Protein 1K6X (pdb70)

Structure (mmCIF, N/CA/C/O backbone):
data_1K6X
#
_entry.id   1K6X
#
_cell.length_a   76.690
_cell.length_b   76.690
_cell.length_c   104.480
_cell.angle_alpha   90.00
_cell.angle_beta   90.00
_cell.angle_gamma   120.00
#
_symmetry.space_group_name_H-M   'P 32 2 1'
#
loop_
_entity.id
_entity.type
_entity.pdbx_description
1 polymer NmrA
2 non-polymer 'CHLORIDE ION'
3 non-polymer NICOTINAMIDE-ADENINE-DINUCLEOTIDE
4 water water
#
loop_
_atom_site.group_PDB
_atom_site.id
_atom_site.type_symbol
_atom_site.label_atom_id
_atom_site.label_alt_id
_atom_site.label_comp_id
_atom_site.label_asym_id
_atom_site.label_entity_id
_atom_site.label_seq_id
_atom_site.pdbx_PDB_ins_code
_atom_site.Cartn_x
_atom_site.Cartn_y
_atom_site.Cartn_z
_atom_site.occupancy
_atom_site.B_iso_or_equiv
_atom_site.auth_seq_id
_atom_site.auth_comp_id
_atom_site.auth_asym_id
_atom_site.auth_atom_id
_atom_site.pdbx_PDB_model_num
ATOM 1 N N . GLN A 1 3 ? -0.587 38.534 17.893 1.00 69.17 3 GLN A N 1
ATOM 2 C CA . GLN A 1 3 ? 0.230 39.740 18.233 1.00 54.61 3 GLN A CA 1
ATOM 3 C C . GLN A 1 3 ? -0.543 41.056 18.111 1.00 41.44 3 GLN A C 1
ATOM 4 O O . GLN A 1 3 ? 0.063 42.099 17.848 1.00 48.15 3 GLN A O 1
ATOM 10 N N . GLN A 1 4 ? -1.864 41.015 18.297 1.00 29.00 4 GLN A N 1
ATOM 11 C CA . GLN A 1 4 ? -2.666 42.243 18.208 1.00 36.98 4 GLN A CA 1
ATOM 12 C C . GLN A 1 4 ? -2.361 43.184 19.382 1.00 27.31 4 GLN A C 1
ATOM 13 O O . GLN A 1 4 ? -2.311 42.748 20.526 1.00 26.21 4 GLN A O 1
ATOM 19 N N . LYS A 1 5 ? -2.154 44.467 19.090 1.00 20.04 5 LYS A N 1
ATOM 20 C CA . LYS A 1 5 ? -1.818 45.456 20.118 1.00 13.74 5 LYS A CA 1
ATOM 21 C C . LYS A 1 5 ? -2.864 45.504 21.221 1.00 15.03 5 LYS A C 1
ATOM 22 O O . LYS A 1 5 ? -4.060 45.657 20.948 1.00 18.73 5 LYS A O 1
ATOM 28 N N . LYS A 1 6 ? -2.412 45.378 22.470 1.00 13.02 6 LYS A N 1
ATOM 29 C CA . LYS A 1 6 ? -3.315 45.357 23.620 1.00 13.76 6 LYS A CA 1
ATOM 30 C C . LYS A 1 6 ? -3.812 46.720 24.063 1.00 14.70 6 LYS A C 1
ATOM 31 O O . LYS A 1 6 ? -3.156 47.737 23.844 1.00 14.53 6 LYS A O 1
ATOM 37 N N . THR A 1 7 ? -4.990 46.736 24.680 1.00 14.17 7 THR A N 1
ATOM 38 C CA . THR A 1 7 ? -5.583 47.991 25.120 1.00 11.73 7 THR A CA 1
ATOM 39 C C . THR A 1 7 ? -4.920 48.482 26.405 1.00 11.98 7 THR A C 1
ATOM 40 O O . THR A 1 7 ? -4.764 47.729 27.359 1.00 13.15 7 THR A O 1
ATOM 44 N N . ILE A 1 8 ? -4.520 49.748 26.400 1.00 13.57 8 ILE A N 1
ATOM 45 C CA . ILE A 1 8 ? -3.836 50.352 27.549 1.00 15.33 8 ILE A CA 1
ATOM 46 C C . ILE A 1 8 ? -4.722 51.355 28.273 1.00 13.92 8 ILE A C 1
ATOM 47 O O . ILE A 1 8 ? -5.320 52.220 27.629 1.00 13.78 8 ILE A O 1
ATOM 52 N N . ALA A 1 9 ? -4.799 51.238 29.601 1.00 12.72 9 ALA A N 1
ATOM 53 C CA . ALA A 1 9 ? -5.564 52.172 30.433 1.00 13.87 9 ALA A CA 1
ATOM 54 C C . ALA A 1 9 ? -4.572 53.164 31.084 1.00 13.08 9 ALA A C 1
ATOM 55 O O . ALA A 1 9 ? -3.510 52.776 31.558 1.00 11.24 9 ALA A O 1
ATOM 57 N N . VAL A 1 10 ? -4.922 54.443 31.092 1.00 13.02 10 VAL A N 1
ATOM 58 C CA . VAL A 1 10 ? -4.062 55.465 31.672 1.00 10.69 10 VAL A CA 1
ATOM 59 C C . VAL A 1 10 ? -4.923 56.532 32.325 1.00 11.65 10 VAL A C 1
ATOM 60 O O . VAL A 1 10 ? -6.100 56.682 31.981 1.00 12.53 10 VAL A O 1
ATOM 64 N N . VAL A 1 11 ? -4.346 57.255 33.286 1.00 12.34 11 VAL A N 1
ATOM 65 C CA . VAL A 1 11 ? -5.064 58.359 33.924 1.00 9.40 11 VAL A CA 1
ATOM 66 C C . VAL A 1 11 ? -4.275 59.636 33.656 1.00 11.16 11 VAL A C 1
ATOM 67 O O . VAL A 1 11 ? -3.140 59.576 33.135 1.00 12.23 11 VAL A O 1
ATOM 71 N N . ASN A 1 12 ? -4.879 60.782 33.981 1.00 12.21 12 ASN A N 1
ATOM 72 C CA . ASN A 1 12 ? -4.232 62.085 33.774 1.00 13.53 12 ASN A CA 1
ATOM 73 C C . ASN A 1 12 ? -3.658 62.141 32.369 1.00 16.10 12 ASN A C 1
ATOM 74 O O . ASN A 1 12 ? -2.489 62.488 32.150 1.00 12.84 12 ASN A O 1
ATOM 79 N N . ALA A 1 13 ? -4.523 61.797 31.419 1.00 15.81 13 ALA A N 1
ATOM 80 C CA . ALA A 1 13 ? -4.163 61.719 30.012 1.00 15.09 13 ALA A CA 1
ATOM 81 C C . ALA A 1 13 ? -3.563 62.990 29.419 1.00 12.24 13 ALA A C 1
ATOM 82 O O . ALA A 1 13 ? -2.751 62.890 28.488 1.00 15.21 13 ALA A O 1
ATOM 84 N N . THR A 1 14 ? -3.929 64.171 29.943 1.00 10.99 14 THR A N 1
ATOM 85 C CA . THR A 1 14 ? -3.392 65.421 29.393 1.00 13.02 14 THR A CA 1
ATOM 86 C C . THR A 1 14 ? -2.014 65.795 29.977 1.00 13.70 14 THR A C 1
ATOM 87 O O . THR A 1 14 ? -1.378 66.754 29.536 1.00 14.98 14 THR A O 1
ATOM 91 N N . GLY A 1 15 ? -1.559 65.038 30.970 1.00 12.17 15 GLY A N 1
ATOM 92 C CA . GLY A 1 15 ? -0.252 65.294 31.545 1.00 12.08 15 GLY A CA 1
ATOM 93 C C . GLY A 1 15 ? 0.831 64.821 30.585 1.00 14.52 15 GLY A C 1
ATOM 94 O O . GLY A 1 15 ? 0.634 63.898 29.788 1.00 12.38 15 GLY A O 1
ATOM 95 N N . ARG A 1 16 ? 1.998 65.440 30.663 1.00 16.56 16 ARG A N 1
ATOM 96 C CA . ARG A 1 16 ? 3.090 65.097 29.769 1.00 11.67 16 ARG A CA 1
ATOM 97 C C . ARG A 1 16 ? 3.491 63.623 29.630 1.00 11.47 16 ARG A C 1
ATOM 98 O O . ARG A 1 16 ? 3.782 63.156 28.521 1.00 15.03 16 ARG A O 1
ATOM 106 N N . GLN A 1 17 ? 3.530 62.886 30.736 1.00 11.01 17 GLN A N 1
ATOM 107 C CA . GLN A 1 17 ? 3.910 61.477 30.662 1.00 10.97 17 GLN A CA 1
ATOM 108 C C . GLN A 1 17 ? 2.862 60.655 29.912 1.00 11.85 17 GLN A C 1
ATOM 109 O O . GLN A 1 17 ? 3.178 59.948 28.948 1.00 11.97 17 GLN A O 1
ATOM 115 N N . ALA A 1 18 ? 1.614 60.744 30.370 1.00 12.05 18 ALA A N 1
ATOM 116 C CA . ALA A 1 18 ? 0.532 59.987 29.748 1.00 12.59 18 ALA A CA 1
ATOM 117 C C . ALA A 1 18 ? 0.342 60.374 28.282 1.00 12.61 18 ALA A C 1
ATOM 118 O O . ALA A 1 18 ? 0.231 59.496 27.423 1.00 16.79 18 ALA A O 1
ATOM 120 N N . ALA A 1 19 ? 0.325 61.677 27.994 1.00 11.06 19 ALA A N 1
ATOM 121 C CA . ALA A 1 19 ? 0.131 62.142 26.622 1.00 12.60 19 ALA A CA 1
ATOM 122 C C . ALA A 1 19 ? 1.208 61.583 25.699 1.00 12.36 19 ALA A C 1
ATOM 123 O O . ALA A 1 19 ? 0.905 61.156 24.587 1.00 14.73 19 ALA A O 1
ATOM 125 N N . SER A 1 20 ? 2.459 61.564 26.155 1.00 10.93 20 SER A N 1
ATOM 126 C CA . SER A 1 20 ? 3.530 61.019 25.330 1.00 13.59 20 SER A CA 1
ATOM 127 C C . SER A 1 20 ? 3.245 59.550 24.950 1.00 10.52 20 SER A C 1
ATOM 128 O O . SER A 1 20 ? 3.403 59.146 23.787 1.00 10.56 20 SER A O 1
ATOM 131 N N . LEU A 1 21 ? 2.840 58.753 25.935 1.00 14.74 21 LEU A N 1
ATOM 132 C CA . LEU A 1 21 ? 2.540 57.336 25.702 1.00 11.52 21 LEU A CA 1
ATOM 133 C C . LEU A 1 21 ? 1.343 57.167 24.780 1.00 9.59 21 LEU A C 1
ATOM 134 O O . LEU A 1 21 ? 1.375 56.360 23.856 1.00 13.20 21 LEU A O 1
ATOM 139 N N . ILE A 1 22 ? 0.293 57.942 25.026 1.00 11.54 22 ILE A N 1
ATOM 140 C CA . ILE A 1 22 ? -0.923 57.823 24.222 1.00 14.68 22 ILE A CA 1
ATOM 141 C C . ILE A 1 22 ? -0.690 58.083 22.744 1.00 11.30 22 ILE A C 1
ATOM 142 O O . ILE A 1 22 ? -1.157 57.322 21.903 1.00 11.67 22 ILE A O 1
ATOM 147 N N . ARG A 1 23 ? 0.055 59.136 22.427 1.00 11.78 23 ARG A N 1
ATOM 148 C CA . ARG A 1 23 ? 0.303 59.446 21.026 1.00 15.96 23 ARG A CA 1
ATOM 149 C C . ARG A 1 23 ? 1.023 58.312 20.303 1.00 15.83 23 ARG A C 1
ATOM 150 O O . ARG A 1 23 ? 0.571 57.872 19.254 1.00 14.62 23 ARG A O 1
ATOM 158 N N . VAL A 1 24 ? 2.137 57.827 20.853 1.00 13.37 24 VAL A N 1
ATOM 159 C CA . VAL A 1 24 ? 2.873 56.775 20.166 1.00 9.90 24 VAL A CA 1
ATOM 160 C C . VAL A 1 24 ? 2.168 55.411 20.213 1.00 12.36 24 VAL A C 1
ATOM 161 O O . VAL A 1 24 ? 2.215 54.641 19.242 1.00 12.88 24 VAL A O 1
ATOM 165 N N . ALA A 1 25 ? 1.488 55.117 21.323 1.00 13.52 25 ALA A N 1
ATOM 166 C CA . ALA A 1 25 ? 0.764 53.849 21.463 1.00 11.35 25 ALA A CA 1
ATOM 167 C C . ALA A 1 25 ? -0.327 53.741 20.392 1.00 10.54 25 ALA A C 1
ATOM 168 O O . ALA A 1 25 ? -0.446 52.734 19.684 1.00 12.05 25 ALA A O 1
ATOM 170 N N . ALA A 1 26 ? -1.118 54.798 20.274 1.00 13.35 26 ALA A N 1
ATOM 171 C CA . ALA A 1 26 ? -2.199 54.823 19.294 1.00 14.77 26 ALA A CA 1
ATOM 172 C C . ALA A 1 26 ? -1.650 54.704 17.868 1.00 14.28 26 ALA A C 1
ATOM 173 O O . ALA A 1 26 ? -2.226 54.010 17.034 1.00 15.14 26 ALA A O 1
ATOM 175 N N . ALA A 1 27 ? -0.529 55.360 17.594 1.00 12.62 27 ALA A N 1
ATOM 176 C CA . ALA A 1 27 ? 0.043 55.310 16.254 1.00 16.38 27 ALA A CA 1
ATOM 177 C C . ALA A 1 27 ? 0.528 53.912 15.843 1.00 18.62 27 ALA A C 1
ATOM 178 O O . ALA A 1 27 ? 0.609 53.628 14.648 1.00 17.42 27 ALA A O 1
ATOM 180 N N . VAL A 1 28 ? 0.845 53.043 16.808 1.00 14.21 28 VAL A N 1
ATOM 181 C CA . VAL A 1 28 ? 1.284 51.685 16.479 1.00 11.75 28 VAL A CA 1
ATOM 182 C C . VAL A 1 28 ? 0.188 50.635 16.661 1.00 11.98 28 VAL A C 1
ATOM 183 O O . VAL A 1 28 ? 0.443 49.433 16.610 1.00 19.14 28 VAL A O 1
ATOM 187 N N . GLY A 1 29 ? -1.042 51.098 16.867 1.00 13.57 29 GLY A N 1
ATOM 188 C CA . GLY A 1 29 ? -2.161 50.178 16.961 1.00 14.19 29 GLY A CA 1
ATOM 189 C C . GLY A 1 29 ? -2.854 49.917 18.284 1.00 14.90 29 GLY A C 1
ATOM 190 O O . GLY A 1 29 ? -3.859 49.207 18.322 1.00 15.27 29 GLY A O 1
ATOM 191 N N . HIS A 1 30 ? -2.334 50.459 19.374 1.00 14.57 30 HIS A N 1
ATOM 192 C CA . HIS A 1 30 ? -2.972 50.223 20.666 1.00 18.03 30 HIS A CA 1
ATOM 193 C C . HIS A 1 30 ? -4.253 51.018 20.809 1.00 13.44 30 HIS A C 1
ATOM 194 O O . HIS A 1 30 ? -4.313 52.172 20.388 1.00 13.64 30 HIS A O 1
ATOM 201 N N . HIS A 1 31 ? -5.277 50.406 21.398 1.00 14.75 31 HIS A N 1
ATOM 202 C CA . HIS A 1 31 ? -6.476 51.170 21.697 1.00 15.16 31 HIS A CA 1
ATOM 203 C C . HIS A 1 31 ? -6.114 51.671 23.102 1.00 13.21 31 HIS A C 1
ATOM 204 O O . HIS A 1 31 ? -5.391 50.995 23.853 1.00 12.90 31 HIS A O 1
ATOM 211 N N . VAL A 1 32 ? -6.572 52.871 23.431 1.00 11.88 32 VAL A N 1
ATOM 212 C CA . VAL A 1 32 ? -6.273 53.467 24.719 1.00 10.62 32 VAL A CA 1
ATOM 213 C C . VAL A 1 32 ? -7.549 53.931 25.416 1.00 12.91 32 VAL A C 1
ATOM 214 O O . VAL A 1 32 ? -8.433 54.543 24.796 1.00 14.18 32 VAL A O 1
ATOM 218 N N . ARG A 1 33 ? -7.641 53.620 26.705 1.00 11.78 33 ARG A N 1
ATOM 219 C CA . ARG A 1 33 ? -8.765 54.052 27.533 1.00 13.06 33 ARG A CA 1
ATOM 220 C C . ARG A 1 33 ? -8.102 55.040 28.481 1.00 12.44 33 ARG A C 1
ATOM 221 O O . ARG A 1 33 ? -7.263 54.669 29.299 1.00 14.63 33 ARG A O 1
ATOM 229 N N . ALA A 1 34 ? -8.474 56.306 28.347 1.00 12.66 34 ALA A N 1
ATOM 230 C CA . ALA A 1 34 ? -7.816 57.355 29.111 1.00 12.75 34 ALA A CA 1
ATOM 231 C C . ALA A 1 34 ? -8.710 58.271 29.924 1.00 14.46 34 ALA A C 1
ATOM 232 O O . ALA A 1 34 ? -9.673 58.854 29.423 1.00 13.02 34 ALA A O 1
ATOM 234 N N . GLN A 1 35 ? -8.372 58.405 31.196 1.00 15.45 35 GLN A N 1
ATOM 235 C CA . GLN A 1 35 ? -9.125 59.285 32.062 1.00 15.52 35 GLN A CA 1
ATOM 236 C C . GLN A 1 35 ? -8.540 60.689 31.961 1.00 11.87 35 GLN A C 1
ATOM 237 O O . GLN A 1 35 ? -7.312 60.859 31.862 1.00 10.43 35 GLN A O 1
ATOM 243 N N . VAL A 1 36 ? -9.429 61.679 31.945 1.00 9.93 36 VAL A N 1
ATOM 244 C CA . VAL A 1 36 ? -9.051 63.092 31.932 1.00 11.93 36 VAL A CA 1
ATOM 245 C C . VAL A 1 36 ? -9.940 63.767 32.961 1.00 15.48 36 VAL A C 1
ATOM 246 O O . VAL A 1 36 ? -11.089 63.350 33.173 1.00 15.44 36 VAL A O 1
ATOM 250 N N . HIS A 1 37 ? -9.422 64.801 33.618 1.00 14.22 37 HIS A N 1
ATOM 251 C CA . HIS A 1 37 ? -10.236 65.500 34.606 1.00 18.30 37 HIS A CA 1
ATOM 252 C C . HIS A 1 37 ? -11.366 66.274 33.937 1.00 19.18 37 HIS A C 1
ATOM 253 O O . HIS A 1 37 ? -12.460 66.406 34.508 1.00 18.17 37 HIS A O 1
ATOM 260 N N . SER A 1 38 ? -11.106 66.748 32.715 1.00 17.31 38 SER A N 1
ATOM 261 C CA . SER A 1 38 ? -12.107 67.459 31.912 1.00 17.86 38 SER A CA 1
ATOM 262 C C . SER A 1 38 ? -11.763 67.364 30.422 1.00 18.28 38 SER A C 1
ATOM 263 O O . SER A 1 38 ? -10.588 67.326 30.046 1.00 16.72 38 SER A O 1
ATOM 266 N N . LEU A 1 39 ? -12.793 67.324 29.575 1.00 17.22 39 LEU A N 1
ATOM 267 C CA . LEU A 1 39 ? -12.594 67.196 28.133 1.00 12.78 39 LEU A CA 1
ATOM 268 C C . LEU A 1 39 ? -12.103 68.441 27.404 1.00 17.89 39 LEU A C 1
ATOM 269 O O . LEU A 1 39 ? -11.695 68.348 26.250 1.00 22.86 39 LEU A O 1
ATOM 274 N N . LYS A 1 40 ? -12.127 69.595 28.061 1.00 19.67 40 LYS A N 1
ATOM 275 C CA . LYS A 1 40 ? -11.685 70.842 27.430 1.00 20.58 40 LYS A CA 1
ATOM 276 C C . LYS A 1 40 ? -10.158 71.001 27.403 1.00 19.69 40 LYS A C 1
ATOM 277 O O . LYS A 1 40 ? -9.426 70.323 28.120 1.00 22.78 40 LYS A O 1
ATOM 283 N N . GLY A 1 41 ? -9.680 71.910 26.564 1.00 22.46 41 GLY A N 1
ATOM 284 C CA . GLY A 1 41 ? -8.251 72.129 26.495 1.00 18.19 41 GLY A CA 1
ATOM 285 C C . GLY A 1 41 ? -7.602 71.526 25.276 1.00 17.28 41 GLY A C 1
ATOM 286 O O . GLY A 1 41 ? -8.048 70.501 24.758 1.00 18.19 41 GLY A O 1
ATOM 287 N N . LEU A 1 42 ? -6.520 72.155 24.837 1.00 19.11 42 LEU A N 1
ATOM 288 C CA . LEU A 1 42 ? -5.810 71.713 23.649 1.00 19.48 42 LEU A CA 1
ATOM 289 C C . LEU A 1 42 ? -5.431 70.244 23.625 1.00 15.25 42 LEU A C 1
ATOM 290 O O . LEU A 1 42 ? -5.715 69.564 22.648 1.00 14.54 42 LEU A O 1
ATOM 295 N N . ILE A 1 43 ? -4.783 69.759 24.684 1.00 13.88 43 ILE A N 1
ATOM 296 C CA . ILE A 1 43 ? -4.346 68.365 24.734 1.00 16.42 43 ILE A CA 1
ATOM 297 C C . ILE A 1 43 ? -5.521 67.390 24.751 1.00 12.16 43 ILE A C 1
ATOM 298 O O . ILE A 1 43 ? -5.532 66.423 23.985 1.00 15.21 43 ILE A O 1
ATOM 303 N N . ALA A 1 44 ? -6.503 67.629 25.617 1.00 11.25 44 ALA A N 1
ATOM 304 C CA . ALA A 1 44 ? -7.672 66.745 25.668 1.00 17.80 44 ALA A CA 1
ATOM 305 C C . ALA A 1 44 ? -8.359 66.672 24.301 1.00 14.21 44 ALA A C 1
ATOM 306 O O . ALA A 1 44 ? -8.719 65.583 23.830 1.00 14.30 44 ALA A O 1
ATOM 308 N N . GLU A 1 45 ? -8.552 67.827 23.673 1.00 13.58 45 GLU A N 1
ATOM 309 C CA . GLU A 1 45 ? -9.192 67.857 22.356 1.00 17.80 45 GLU A CA 1
ATOM 310 C C . GLU A 1 45 ? -8.349 67.107 21.304 1.00 16.88 45 GLU A C 1
ATOM 311 O O . GLU A 1 45 ? -8.886 66.385 20.454 1.00 16.73 45 GLU A O 1
ATOM 317 N N . GLU A 1 46 ? -7.031 67.257 21.374 1.00 15.31 46 GLU A N 1
ATOM 318 C CA . GLU A 1 46 ? -6.135 66.567 20.450 1.00 13.68 46 GLU A CA 1
ATOM 319 C C . GLU A 1 46 ? -6.270 65.037 20.623 1.00 16.89 46 GLU A C 1
ATOM 320 O O . GLU A 1 46 ? -6.421 64.291 19.654 1.00 14.52 46 GLU A O 1
ATOM 326 N N . LEU A 1 47 ? -6.225 64.581 21.871 1.00 14.80 47 LEU A N 1
ATOM 327 C CA . LEU A 1 47 ? -6.310 63.159 22.151 1.00 15.63 47 LEU A CA 1
ATOM 328 C C . LEU A 1 47 ? -7.651 62.559 21.773 1.00 12.94 47 LEU A C 1
ATOM 329 O O . LEU A 1 47 ? -7.704 61.432 21.300 1.00 15.62 47 LEU A O 1
ATOM 334 N N . GLN A 1 48 ? -8.731 63.309 21.977 1.00 14.00 48 GLN A N 1
ATOM 335 C CA . GLN A 1 48 ? -10.059 62.809 21.644 1.00 12.44 48 GLN A CA 1
ATOM 336 C C . GLN A 1 48 ? -10.179 62.616 20.135 1.00 13.93 48 GLN A C 1
ATOM 337 O O . GLN A 1 48 ? -10.949 61.781 19.671 1.00 17.08 48 GLN A O 1
ATOM 339 N N . ALA A 1 49 ? -9.396 63.368 19.371 1.00 13.47 49 ALA A N 1
ATOM 340 C CA . ALA A 1 49 ? -9.465 63.263 17.918 1.00 10.31 49 ALA A CA 1
ATOM 341 C C . ALA A 1 49 ? -8.713 62.047 17.364 1.00 15.02 49 ALA A C 1
ATOM 342 O O . ALA A 1 49 ? -8.773 61.762 16.163 1.00 17.91 49 ALA A O 1
ATOM 344 N N . ILE A 1 50 ? -8.012 61.320 18.233 1.00 13.25 50 ILE A N 1
ATOM 345 C CA . ILE A 1 50 ? -7.287 60.118 17.814 1.00 12.16 50 ILE A CA 1
ATOM 346 C C . ILE A 1 50 ? -8.297 58.967 17.887 1.00 13.63 50 ILE A C 1
ATOM 347 O O . ILE A 1 50 ? -8.808 58.640 18.959 1.00 14.27 50 ILE A O 1
ATOM 352 N N . PRO A 1 51 ? -8.604 58.337 16.741 1.00 21.65 51 PRO A N 1
ATOM 353 C CA . PRO A 1 51 ? -9.569 57.229 16.724 1.00 17.20 51 PRO A CA 1
ATOM 354 C C . PRO A 1 51 ? -9.350 56.079 17.729 1.00 19.17 51 PRO A C 1
ATOM 355 O O . PRO A 1 51 ? -10.319 55.589 18.309 1.00 20.91 51 PRO A O 1
ATOM 359 N N . ASN A 1 52 ? -8.101 55.638 17.910 1.00 13.90 52 ASN A N 1
ATOM 360 C CA . ASN A 1 52 ? -7.788 54.544 18.846 1.00 14.23 52 ASN A CA 1
ATOM 361 C C . ASN A 1 52 ? -7.908 54.942 20.316 1.00 12.02 52 ASN A C 1
ATOM 362 O O . ASN A 1 52 ? -7.747 54.107 21.190 1.00 14.96 52 ASN A O 1
ATOM 367 N N . VAL A 1 53 ? -8.167 56.217 20.582 1.00 13.09 53 VAL A N 1
ATOM 368 C CA . VAL A 1 53 ? -8.278 56.716 21.949 1.00 10.32 53 VAL A CA 1
ATOM 369 C C . VAL A 1 53 ? -9.723 56.982 22.366 1.00 15.22 53 VAL A C 1
ATOM 370 O O . VAL A 1 53 ? -10.502 57.544 21.591 1.00 14.33 53 VAL A O 1
ATOM 374 N N . THR A 1 54 ? -10.076 56.565 23.584 1.00 12.14 54 THR A N 1
ATOM 375 C CA . THR A 1 54 ? -11.407 56.835 24.142 1.00 12.02 54 THR A CA 1
ATOM 376 C C . THR A 1 54 ? -11.156 57.538 25.477 1.00 15.36 54 THR A C 1
ATOM 377 O O . THR A 1 54 ? -10.451 56.998 26.345 1.00 13.91 54 THR A O 1
ATOM 381 N N . LEU A 1 55 ? -11.711 58.738 25.644 1.00 13.34 55 LEU A N 1
ATOM 382 C CA . LEU A 1 55 ? -11.512 59.479 26.895 1.00 13.63 55 LEU A CA 1
ATOM 383 C C . LEU A 1 55 ? -12.677 59.273 27.837 1.00 15.09 55 LEU A C 1
ATOM 384 O O . LEU A 1 55 ? -13.819 59.167 27.396 1.00 15.87 55 LEU A O 1
ATOM 389 N N . PHE A 1 56 ? -12.384 59.237 29.131 1.00 13.62 56 PHE A N 1
ATOM 390 C CA . PHE A 1 56 ? -13.412 59.068 30.168 1.00 12.92 56 PHE A CA 1
ATOM 391 C C . PHE A 1 56 ? -13.183 60.212 31.140 1.00 13.40 56 PHE A C 1
ATOM 392 O O . PHE A 1 56 ? -12.227 60.185 31.917 1.00 14.03 56 PHE A O 1
ATOM 400 N N . GLN A 1 57 ? -14.045 61.223 31.074 1.00 12.95 57 GLN A N 1
ATOM 401 C CA . GLN A 1 57 ? -13.890 62.409 31.912 1.00 15.05 57 GLN A CA 1
ATOM 402 C C . GLN A 1 57 ? -14.494 62.298 33.299 1.00 18.91 57 GLN A C 1
ATOM 403 O O . GLN A 1 57 ? -15.573 61.730 33.491 1.00 16.42 57 GLN A O 1
ATOM 409 N N . GLY A 1 58 ? -13.775 62.844 34.269 1.00 13.80 58 GLY A N 1
ATOM 410 C CA . GLY A 1 58 ? -14.262 62.818 35.624 1.00 13.86 58 GLY A CA 1
ATOM 411 C C . GLY A 1 58 ? -13.121 62.784 36.604 1.00 15.01 58 GLY A C 1
ATOM 412 O O . GLY A 1 58 ? -11.966 62.581 36.225 1.00 16.70 5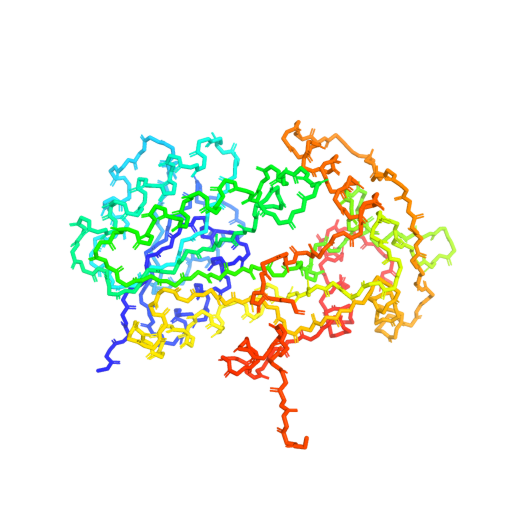8 GLY A O 1
ATOM 413 N N . PRO A 1 59 ? -13.425 62.992 37.892 1.00 16.75 59 PRO A N 1
ATOM 414 C CA . PRO A 1 59 ? -12.406 62.981 38.936 1.00 14.31 59 PRO A CA 1
ATOM 415 C C . PRO A 1 59 ? -12.038 61.568 39.316 1.00 16.29 59 PRO A C 1
ATOM 416 O O . PRO A 1 59 ? -12.844 60.647 39.171 1.00 20.49 59 PRO A O 1
ATOM 420 N N . LEU A 1 60 ? -10.824 61.405 39.817 1.00 13.37 60 LEU A N 1
ATOM 421 C CA . LEU A 1 60 ? -10.352 60.111 40.288 1.00 13.96 60 LEU A CA 1
ATOM 422 C C . LEU A 1 60 ? -10.710 59.999 41.769 1.00 18.16 60 LEU A C 1
ATOM 423 O O . LEU A 1 60 ? -11.033 58.922 42.264 1.00 22.05 60 LEU A O 1
ATOM 428 N N . LEU A 1 61 ? -10.629 61.130 42.467 1.00 21.76 61 LEU A N 1
ATOM 429 C CA . LEU A 1 61 ? -10.916 61.211 43.904 1.00 20.15 61 LEU A CA 1
ATOM 430 C C . LEU A 1 61 ? -12.277 60.630 44.234 1.00 15.25 61 LEU A C 1
ATOM 431 O O . LEU A 1 61 ? -13.292 61.124 43.748 1.00 19.46 61 LEU A O 1
ATOM 436 N N . ASN A 1 62 ? -12.292 59.587 45.064 1.00 23.72 62 ASN A N 1
ATOM 437 C CA . ASN A 1 62 ? -13.542 58.928 45.463 1.00 27.29 62 ASN A CA 1
ATOM 438 C C . ASN A 1 62 ? -14.458 58.596 44.289 1.00 28.05 62 ASN A C 1
ATOM 439 O O . ASN A 1 62 ? -15.665 58.831 44.337 1.00 24.64 62 ASN A O 1
ATOM 444 N N . ASN A 1 63 ? -13.882 58.042 43.234 1.00 18.31 63 ASN A N 1
ATOM 445 C CA . ASN A 1 63 ? -14.670 57.697 42.065 1.00 19.64 63 ASN A CA 1
ATOM 446 C C . ASN A 1 63 ? -14.171 56.353 41.529 1.00 19.96 63 ASN A C 1
ATOM 447 O O . ASN A 1 63 ? -13.673 56.258 40.409 1.00 18.73 63 ASN A O 1
ATOM 452 N N . VAL A 1 64 ? -14.296 55.313 42.349 1.00 19.37 64 VAL A N 1
ATOM 453 C CA . VAL A 1 64 ? -13.876 53.987 41.941 1.00 16.00 64 VAL A CA 1
ATOM 454 C C . VAL A 1 64 ? -14.639 53.542 40.685 1.00 18.68 64 VAL A C 1
ATOM 455 O O . VAL A 1 64 ? -14.093 52.840 39.835 1.00 21.08 64 VAL A O 1
ATOM 459 N N . PRO A 1 65 ? -15.920 53.941 40.556 1.00 22.87 65 PRO A N 1
ATOM 460 C CA . PRO A 1 65 ? -16.689 53.545 39.364 1.00 16.96 65 PRO A CA 1
ATOM 461 C C . PRO A 1 65 ? -15.994 53.930 38.067 1.00 15.29 65 PRO A C 1
ATOM 462 O O . PRO A 1 65 ? -16.007 53.169 37.091 1.00 19.05 65 PRO A O 1
ATOM 466 N N . LEU A 1 66 ? -15.392 55.114 38.046 1.00 17.83 66 LEU A N 1
ATOM 467 C CA . LEU A 1 66 ? -14.692 55.567 36.841 1.00 18.77 66 LEU A CA 1
ATOM 468 C C . LEU A 1 66 ? -13.481 54.666 36.603 1.00 14.06 66 LEU A C 1
ATOM 469 O O . LEU A 1 66 ? -13.170 54.332 35.466 1.00 17.88 66 LEU A O 1
ATOM 474 N N . MET A 1 67 ? -12.820 54.252 37.681 1.00 12.03 67 MET A N 1
ATOM 475 C CA . MET A 1 67 ? -11.658 53.371 37.575 1.00 14.82 67 MET A CA 1
ATOM 476 C C . MET A 1 67 ? -12.048 51.994 37.013 1.00 16.37 67 MET A C 1
ATOM 477 O O . MET A 1 67 ? -11.338 51.423 36.191 1.00 13.97 67 MET A O 1
ATOM 482 N N . ASP A 1 68 ? -13.177 51.455 37.466 1.00 18.33 68 ASP A N 1
ATOM 483 C CA . ASP A 1 68 ? -13.635 50.163 36.967 1.00 15.71 68 ASP A CA 1
ATOM 484 C C . ASP A 1 68 ? -13.929 50.292 35.480 1.00 17.99 68 ASP A C 1
ATOM 485 O O . ASP A 1 68 ? -13.597 49.409 34.685 1.00 20.87 68 ASP A O 1
ATOM 490 N N . THR A 1 69 ? -14.547 51.408 35.102 1.00 18.83 69 THR A N 1
ATOM 491 C CA . THR A 1 69 ? -14.861 51.663 33.698 1.00 22.10 69 THR A CA 1
ATOM 492 C C . THR A 1 69 ? -13.574 51.727 32.866 1.00 21.41 69 THR A C 1
ATOM 493 O O . THR A 1 69 ? -13.454 51.083 31.817 1.00 15.65 69 THR A O 1
ATOM 497 N N . LEU A 1 70 ? -12.605 52.489 33.364 1.00 19.15 70 LEU A N 1
ATOM 498 C CA . LEU A 1 70 ? -11.335 52.669 32.681 1.00 14.24 70 LEU A CA 1
ATOM 499 C C . LEU A 1 70 ? -10.635 51.355 32.362 1.00 15.59 70 LEU A C 1
ATOM 500 O O . LEU A 1 70 ? -10.165 51.152 31.245 1.00 15.13 70 LEU A O 1
ATOM 505 N N . PHE A 1 71 ? -10.565 50.464 33.346 1.00 14.54 71 PHE A N 1
ATOM 506 C CA . PHE A 1 71 ? -9.877 49.186 33.169 1.00 13.25 71 PHE A CA 1
ATOM 507 C C . PHE A 1 71 ? -10.643 48.102 32.428 1.00 17.21 71 PHE A C 1
ATOM 508 O O . PHE A 1 71 ? -10.066 47.056 32.101 1.00 16.17 71 PHE A O 1
ATOM 516 N N . GLU A 1 72 ? -11.926 48.342 32.157 1.00 16.00 72 GLU A N 1
ATOM 517 C CA . GLU A 1 72 ? -12.738 47.342 31.471 1.00 15.49 72 GLU A CA 1
ATOM 518 C C . GLU A 1 72 ? -12.211 47.052 30.071 1.00 16.95 72 GLU A C 1
ATOM 519 O O . GLU A 1 72 ? -12.203 47.936 29.214 1.00 17.50 72 GLU A O 1
ATOM 525 N N . GLY A 1 73 ? -11.763 45.813 29.850 1.00 17.94 73 GLY A N 1
ATOM 526 C CA . GLY A 1 73 ? -11.243 45.437 28.548 1.00 14.38 73 GLY A CA 1
ATOM 527 C C . GLY A 1 73 ? -9.784 45.813 28.314 1.00 22.05 73 GLY A C 1
ATOM 528 O O . GLY A 1 73 ? -9.253 45.570 27.224 1.00 27.24 73 GLY A O 1
ATOM 529 N N . ALA A 1 74 ? -9.133 46.413 29.310 1.00 15.18 74 ALA A N 1
ATOM 530 C CA . ALA A 1 74 ? -7.718 46.786 29.177 1.00 12.16 74 ALA A CA 1
ATOM 531 C C . ALA A 1 74 ? -6.827 45.610 29.604 1.00 11.39 74 ALA A C 1
ATOM 532 O O . ALA A 1 74 ? -7.211 44.799 30.455 1.00 15.46 74 ALA A O 1
ATOM 534 N N . HIS A 1 75 ? -5.642 45.514 29.001 1.00 11.28 75 HIS A N 1
ATOM 535 C CA . HIS A 1 75 ? -4.700 44.443 29.327 1.00 13.25 75 HIS A CA 1
ATOM 536 C C . HIS A 1 75 ? -3.387 44.996 29.872 1.00 10.40 75 HIS A C 1
ATOM 537 O O . HIS A 1 75 ? -2.588 44.263 30.452 1.00 13.96 75 HIS A O 1
ATOM 544 N N . LEU A 1 76 ? -3.177 46.291 29.663 1.00 11.84 76 LEU A N 1
ATOM 545 C CA . LEU A 1 76 ? -1.964 46.989 30.102 1.00 13.85 76 LEU A CA 1
ATOM 546 C C . LEU A 1 76 ? -2.364 48.305 30.773 1.00 13.11 76 LEU A C 1
ATOM 547 O O . LEU A 1 76 ? -3.411 48.858 30.468 1.00 13.39 76 LEU A O 1
ATOM 552 N N . ALA A 1 77 ? -1.536 48.802 31.689 1.00 11.05 77 ALA A N 1
ATOM 553 C CA . ALA A 1 77 ? -1.847 50.058 32.351 1.00 9.99 77 ALA A CA 1
ATOM 554 C C . ALA A 1 77 ? -0.601 50.891 32.611 1.00 10.73 77 ALA A C 1
ATOM 555 O O . ALA A 1 77 ? 0.457 50.352 32.910 1.00 11.62 77 ALA A O 1
ATOM 557 N N . PHE A 1 78 ? -0.728 52.201 32.447 1.00 9.35 78 PHE A N 1
ATOM 558 C CA . PHE A 1 78 ? 0.370 53.095 32.790 1.00 12.93 78 PHE A CA 1
ATOM 559 C C . PHE A 1 78 ? -0.313 54.142 33.640 1.00 11.77 78 PHE A C 1
ATOM 560 O O . PHE A 1 78 ? -1.131 54.916 33.139 1.00 9.78 78 PHE A O 1
ATOM 568 N N . ILE A 1 79 ? 0.028 54.151 34.929 1.00 11.13 79 ILE A N 1
ATOM 569 C CA . ILE A 1 79 ? -0.606 55.044 35.884 1.00 9.47 79 ILE A CA 1
ATOM 570 C C . ILE A 1 79 ? 0.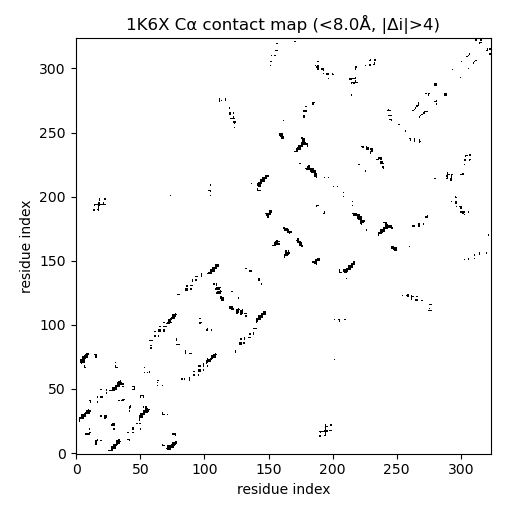365 56.045 36.512 1.00 10.88 79 ILE A C 1
ATOM 571 O O . ILE A 1 79 ? 1.384 55.675 37.097 1.00 13.19 79 ILE A O 1
ATOM 576 N N . ASN A 1 80 ? 0.024 57.316 36.364 1.00 11.59 80 ASN A N 1
ATOM 577 C CA . ASN A 1 80 ? 0.804 58.429 36.894 1.00 12.20 80 ASN A CA 1
ATOM 578 C C . ASN A 1 80 ? -0.193 59.359 37.572 1.00 14.99 80 ASN A C 1
ATOM 579 O O . ASN A 1 80 ? -1.040 59.962 36.907 1.00 17.32 80 ASN A O 1
ATOM 584 N N . THR A 1 81 ? -0.119 59.445 38.899 1.00 15.45 81 THR A N 1
ATOM 585 C CA . THR A 1 81 ? -1.022 60.306 39.656 1.00 16.76 81 THR A CA 1
ATOM 586 C C . THR A 1 81 ? -0.401 61.675 39.955 1.00 20.65 81 THR A C 1
ATOM 587 O O . THR A 1 81 ? 0.753 61.942 39.610 1.00 16.80 81 THR A O 1
ATOM 591 N N . THR A 1 82 ? -1.194 62.539 40.582 1.00 21.35 82 THR A N 1
ATOM 592 C CA . THR A 1 82 ? -0.767 63.879 40.974 1.00 26.61 82 THR A CA 1
ATOM 593 C C . THR A 1 82 ? -1.326 64.152 42.359 1.00 32.06 82 THR A C 1
ATOM 594 O O . THR A 1 82 ? -2.186 63.409 42.852 1.00 33.41 82 THR A O 1
ATOM 598 N N . SER A 1 83 ? -0.850 65.228 42.977 1.00 26.63 83 SER A N 1
ATOM 599 C CA . SER A 1 83 ? -1.281 65.587 44.327 1.00 29.97 83 SER A CA 1
ATOM 600 C C . SER A 1 83 ? -2.403 66.614 44.310 1.00 32.27 83 SER A C 1
ATOM 601 O O . SER A 1 83 ? -2.986 66.930 45.355 1.00 35.17 83 SER A O 1
ATOM 604 N N . GLN A 1 84 ? -2.679 67.128 43.117 1.00 30.16 84 GLN A N 1
ATOM 605 C CA . GLN A 1 84 ? -3.702 68.141 42.880 1.00 45.35 84 GLN A CA 1
ATOM 606 C C . GLN A 1 84 ? -4.924 67.958 43.778 1.00 50.60 84 GLN A C 1
ATOM 607 O O . GLN A 1 84 ? -5.218 68.818 44.619 1.00 50.34 84 GLN A O 1
ATOM 613 N N . ALA A 1 85 ? -5.628 66.839 43.599 1.00 44.87 85 ALA A N 1
ATOM 614 C CA . ALA A 1 85 ? -6.831 66.540 44.383 1.00 47.41 85 ALA A CA 1
ATOM 615 C C . ALA A 1 85 ? -6.545 66.198 45.851 1.00 54.24 85 ALA A C 1
ATOM 616 O O . ALA A 1 85 ? -7.466 66.131 46.671 1.00 37.12 85 ALA A O 1
ATOM 618 N N . GLY A 1 86 ? -5.270 66.020 46.187 1.00 57.53 86 GLY A N 1
ATOM 619 C CA . GLY A 1 86 ? -4.920 65.619 47.535 1.00 49.10 86 GLY A CA 1
ATOM 620 C C . GLY A 1 86 ? -5.271 64.144 47.484 1.00 43.97 86 GLY A C 1
ATOM 621 O O . GLY A 1 86 ? -5.742 63.671 46.449 1.00 36.09 86 GLY A O 1
ATOM 622 N N . ASP A 1 87 ? -5.025 63.394 48.546 1.00 38.03 87 ASP A N 1
ATOM 623 C CA . ASP A 1 87 ? -5.393 61.982 48.513 1.00 29.02 87 ASP A CA 1
ATOM 624 C C . ASP A 1 87 ? -4.687 61.150 47.417 1.00 30.25 87 ASP A C 1
ATOM 625 O O . ASP A 1 87 ? -5.243 60.166 46.916 1.00 22.70 87 ASP A O 1
ATOM 630 N N . GLU A 1 88 ? -3.465 61.524 47.050 1.00 18.19 88 GLU A N 1
ATOM 631 C CA . GLU A 1 88 ? -2.755 60.781 46.019 1.00 18.47 88 GLU A CA 1
ATOM 632 C C . GLU A 1 88 ? -2.510 59.325 46.403 1.00 19.26 88 GLU A C 1
ATOM 633 O O . GLU A 1 88 ? -2.562 58.439 45.558 1.00 18.54 88 GLU A O 1
ATOM 639 N N . ILE A 1 89 ? -2.231 59.077 47.678 1.00 20.24 89 ILE A N 1
ATOM 640 C CA . ILE A 1 89 ? -1.985 57.713 48.139 1.00 19.52 89 ILE A CA 1
ATOM 641 C C . ILE A 1 89 ? -3.262 56.884 48.008 1.00 13.34 89 ILE A C 1
ATOM 642 O O . ILE A 1 89 ? -3.237 55.759 47.494 1.00 14.65 89 ILE A O 1
ATOM 647 N N . ALA A 1 90 ? -4.381 57.453 48.445 1.00 14.76 90 ALA A N 1
ATOM 648 C CA . ALA A 1 90 ? -5.659 56.747 48.371 1.00 18.36 90 ALA A CA 1
ATOM 649 C C . ALA A 1 90 ? -6.058 56.483 46.913 1.00 18.89 90 ALA A C 1
ATOM 650 O O . ALA A 1 90 ? -6.561 55.396 46.574 1.00 16.10 90 ALA A O 1
ATOM 652 N N . ILE A 1 91 ? -5.827 57.469 46.049 1.00 16.45 91 ILE A N 1
ATOM 653 C CA . ILE A 1 91 ? -6.157 57.315 44.630 1.00 17.91 91 ILE A CA 1
ATOM 654 C C . ILE A 1 91 ? -5.260 56.251 43.962 1.00 16.13 91 ILE A C 1
ATOM 655 O O . ILE A 1 91 ? -5.747 55.402 43.210 1.00 15.98 91 ILE A O 1
ATOM 660 N N . GLY A 1 92 ? -3.957 56.299 44.233 1.00 13.18 92 GLY A N 1
ATOM 661 C CA . GLY A 1 92 ? -3.041 55.328 43.651 1.00 10.67 92 GLY A CA 1
ATOM 662 C C . GLY A 1 92 ? -3.396 53.920 44.086 1.00 15.22 92 GLY A C 1
ATOM 663 O O . GLY A 1 92 ? -3.259 52.969 43.319 1.00 15.17 92 GLY A O 1
ATOM 664 N N . LYS A 1 93 ? -3.850 53.779 45.330 1.00 17.06 93 LYS A N 1
ATOM 665 C CA . LYS A 1 93 ? -4.248 52.471 45.850 1.00 16.87 93 LYS A CA 1
ATOM 666 C C . LYS A 1 93 ? -5.584 52.016 45.232 1.00 13.05 93 LYS A C 1
ATOM 667 O O . LYS A 1 93 ? -5.752 50.844 44.883 1.00 17.72 93 LYS A O 1
ATOM 673 N N . ASP A 1 94 ? -6.530 52.941 45.116 1.00 12.00 94 ASP A N 1
ATOM 674 C CA . ASP A 1 94 ? -7.817 52.641 44.498 1.00 14.13 94 ASP A CA 1
ATOM 675 C C . ASP A 1 94 ? -7.599 52.167 43.065 1.00 14.33 94 ASP A C 1
ATOM 676 O O . ASP A 1 94 ? -8.182 51.172 42.639 1.00 16.33 94 ASP A O 1
ATOM 681 N N . LEU A 1 95 ? -6.770 52.895 42.319 1.00 14.86 95 LEU A N 1
ATOM 682 C CA . LEU A 1 95 ? -6.472 52.539 40.922 1.00 12.95 95 LEU A CA 1
ATOM 683 C C . LEU A 1 95 ? -5.877 51.132 40.822 1.00 12.47 95 LEU A C 1
ATOM 684 O O . LEU A 1 95 ? -6.301 50.307 40.011 1.00 14.41 95 LEU A O 1
ATOM 689 N N . ALA A 1 96 ? -4.891 50.857 41.659 1.00 12.46 96 ALA A N 1
ATOM 690 C CA . ALA A 1 96 ? -4.249 49.557 41.646 1.00 14.55 96 ALA A CA 1
ATOM 691 C C . ALA A 1 96 ? -5.266 48.451 41.955 1.00 15.72 96 ALA A C 1
ATOM 692 O O . ALA A 1 96 ? -5.258 47.398 41.314 1.00 13.47 96 ALA A O 1
ATOM 694 N N . ASP A 1 97 ? -6.126 48.685 42.946 1.00 14.60 97 ASP A N 1
ATOM 695 C CA . ASP A 1 97 ? -7.150 47.701 43.299 1.00 14.59 97 ASP A CA 1
ATOM 696 C C . ASP A 1 97 ? -8.124 47.485 42.143 1.00 14.68 97 ASP A C 1
ATOM 697 O O . ASP A 1 97 ? -8.562 46.357 41.893 1.00 15.98 97 ASP A O 1
ATOM 702 N N . ALA A 1 98 ? -8.485 48.571 41.464 1.00 15.58 98 ALA A N 1
ATOM 703 C CA . ALA A 1 98 ? -9.411 48.490 40.345 1.00 14.55 98 ALA A CA 1
ATOM 704 C C . ALA A 1 98 ? -8.789 47.674 39.207 1.00 19.75 98 ALA A C 1
ATOM 705 O O . ALA A 1 98 ? -9.486 46.907 38.535 1.00 16.41 98 ALA A O 1
ATOM 707 N N . ALA A 1 99 ? -7.475 47.826 39.014 1.00 14.64 99 ALA A N 1
ATOM 708 C CA . ALA A 1 99 ? -6.758 47.108 37.961 1.00 12.93 99 ALA A CA 1
ATOM 709 C C . ALA A 1 99 ? -6.767 45.628 38.276 1.00 17.14 99 ALA A C 1
ATOM 710 O O . ALA A 1 99 ? -7.061 44.815 37.417 1.00 17.42 99 ALA A O 1
ATOM 712 N N . LYS A 1 100 ? -6.441 45.281 39.516 1.00 16.87 100 LYS A N 1
ATOM 713 C CA . LYS A 1 100 ? -6.409 43.884 39.905 1.00 14.16 100 LYS A CA 1
ATOM 714 C C . LYS A 1 100 ? -7.816 43.300 39.771 1.00 18.40 100 LYS A C 1
ATOM 715 O O . LYS A 1 100 ? -8.000 42.185 39.267 1.00 19.93 100 LYS A O 1
ATOM 721 N N . ARG A 1 101 ? -8.809 44.071 40.190 1.00 15.08 101 ARG A N 1
ATOM 722 C CA . ARG A 1 101 ? -10.198 43.628 40.130 1.00 22.44 101 ARG A CA 1
ATOM 723 C C . ARG A 1 101 ? -10.656 43.305 38.702 1.00 27.49 101 ARG A C 1
ATOM 724 O O . ARG A 1 101 ? -11.429 42.368 38.495 1.00 19.59 101 ARG A O 1
ATOM 732 N N . ALA A 1 102 ? -10.179 44.075 37.724 1.00 19.64 102 ALA A N 1
ATOM 733 C CA . ALA A 1 102 ? -10.556 43.855 36.329 1.00 20.69 102 ALA A CA 1
ATOM 734 C C . ALA A 1 102 ? -10.149 42.454 35.852 1.00 16.90 102 ALA A C 1
ATOM 735 O O . ALA A 1 102 ? -10.783 41.889 34.957 1.00 22.54 102 ALA A O 1
ATOM 737 N N . GLY A 1 103 ? -9.083 41.920 36.453 1.00 18.68 103 GLY A N 1
ATOM 738 C CA . GLY A 1 103 ? -8.581 40.594 36.121 1.00 19.54 103 GLY A CA 1
ATOM 739 C C . GLY A 1 103 ? -7.806 40.461 34.814 1.00 19.28 103 GLY A C 1
ATOM 740 O O . GLY A 1 103 ? -7.117 39.460 34.590 1.00 22.89 103 GLY A O 1
ATOM 741 N N . THR A 1 104 ? -7.891 41.482 33.966 1.00 16.31 104 THR A N 1
ATOM 742 C CA . THR A 1 104 ? -7.240 41.474 32.656 1.00 23.17 104 THR A CA 1
ATOM 743 C C . THR A 1 104 ? -5.930 42.257 32.516 1.00 18.89 104 THR A C 1
ATOM 744 O O . THR A 1 104 ? -5.325 42.260 31.440 1.00 15.96 104 THR A O 1
ATOM 748 N N . ILE A 1 105 ? -5.492 42.922 33.577 1.00 14.04 105 ILE A N 1
ATOM 749 C CA . ILE A 1 105 ? -4.255 43.689 33.482 1.00 13.78 105 ILE A CA 1
ATOM 750 C C . ILE A 1 105 ? -3.047 42.784 33.665 1.00 18.74 105 ILE A C 1
ATOM 751 O O . ILE A 1 105 ? -2.793 42.262 34.749 1.00 19.07 105 ILE A O 1
ATOM 756 N N . GLN A 1 106 ? -2.312 42.611 32.574 1.00 16.17 106 GLN A N 1
ATOM 757 C CA . GLN A 1 106 ? -1.136 41.761 32.517 1.00 15.00 106 GLN A CA 1
ATOM 758 C C . GLN A 1 106 ? 0.152 42.458 32.956 1.00 13.31 106 GLN A C 1
ATOM 759 O O . GLN A 1 106 ? 1.125 41.800 33.320 1.00 15.48 106 GLN A O 1
ATOM 765 N N . HIS A 1 107 ? 0.158 43.784 32.921 1.00 12.07 107 HIS A N 1
ATOM 766 C CA . HIS A 1 107 ? 1.378 44.527 33.220 1.00 11.68 107 HIS A CA 1
ATOM 767 C C . HIS A 1 107 ? 0.933 45.925 33.621 1.00 13.74 107 HIS A C 1
ATOM 768 O O . HIS A 1 107 ? 0.371 46.672 32.808 1.00 15.38 107 HIS A O 1
ATOM 775 N N . TYR A 1 108 ? 1.185 46.262 34.881 1.00 10.74 108 TYR A N 1
ATOM 776 C CA . TYR A 1 108 ? 0.805 47.543 35.464 1.00 11.11 108 TYR A CA 1
ATOM 777 C C . TYR A 1 108 ? 2.060 48.397 35.734 1.00 13.92 108 TYR A C 1
ATOM 778 O O . TYR A 1 108 ? 2.878 48.062 36.590 1.00 11.75 108 TYR A O 1
ATOM 787 N N . ILE A 1 109 ? 2.228 49.479 34.976 1.00 13.13 109 ILE A N 1
ATOM 788 C CA . ILE A 1 109 ? 3.379 50.365 35.186 1.00 11.57 109 ILE A CA 1
ATOM 789 C C . ILE A 1 109 ? 2.922 51.578 35.997 1.00 12.79 109 ILE A C 1
ATOM 790 O O . ILE A 1 109 ? 1.989 52.280 35.603 1.00 13.22 109 ILE A O 1
ATOM 795 N N . TYR A 1 110 ? 3.567 51.812 37.141 1.00 10.37 110 TYR A N 1
ATOM 796 C CA . TYR A 1 110 ? 3.224 52.962 37.975 1.00 9.86 110 TYR A CA 1
ATOM 797 C C . TYR A 1 110 ? 4.421 53.921 37.950 1.00 11.29 110 TYR A C 1
ATOM 798 O O . TYR A 1 110 ? 5.571 53.497 38.063 1.00 10.17 110 TYR A O 1
ATOM 807 N N . SER A 1 111 ? 4.145 55.210 37.786 1.00 13.02 111 SER A N 1
ATOM 808 C CA . SER A 1 111 ? 5.210 56.215 37.744 1.00 12.65 111 SER A CA 1
ATOM 809 C C . SER A 1 111 ? 5.482 56.629 39.199 1.00 14.01 111 SER A C 1
ATOM 810 O O . SER A 1 111 ? 4.691 57.338 39.834 1.00 12.03 111 SER A O 1
ATOM 813 N N . SER A 1 112 ? 6.612 56.166 39.724 1.00 14.19 112 SER A N 1
ATOM 814 C CA . SER A 1 112 ? 6.952 56.412 41.121 1.00 13.31 112 SER A CA 1
ATOM 815 C C . SER A 1 112 ? 8.049 57.458 41.309 1.00 14.63 112 SER A C 1
ATOM 816 O O . SER A 1 112 ? 8.663 57.921 40.348 1.00 13.38 112 SER A O 1
ATOM 819 N N . MET A 1 113 ? 8.273 57.830 42.563 1.00 12.62 113 MET A N 1
ATOM 820 C CA . MET A 1 113 ? 9.327 58.781 42.904 1.00 16.04 113 MET A CA 1
ATOM 821 C C . MET A 1 113 ? 9.903 58.374 44.272 1.00 15.73 113 MET A C 1
ATOM 822 O O . MET A 1 113 ? 9.267 57.642 45.035 1.00 16.08 113 MET A O 1
ATOM 827 N N . PRO A 1 114 ? 11.106 58.859 44.602 1.00 14.88 114 PRO A N 1
ATOM 828 C CA . PRO A 1 114 ? 11.745 58.506 45.878 1.00 15.03 114 PRO A CA 1
ATOM 829 C C . PRO A 1 114 ? 11.230 59.180 47.116 1.00 16.23 114 PRO A C 1
ATOM 830 O O . PRO A 1 114 ? 10.584 60.229 47.054 1.00 15.68 114 PRO A O 1
ATOM 834 N N . ASP A 1 115 ? 11.522 58.542 48.252 1.00 19.54 115 ASP A N 1
ATOM 835 C CA . ASP A 1 115 ? 11.212 59.101 49.561 1.00 15.76 115 ASP A CA 1
ATOM 836 C C . ASP A 1 115 ? 12.628 59.301 50.111 1.00 19.05 115 ASP A C 1
ATOM 837 O O . ASP A 1 115 ? 13.247 58.364 50.620 1.00 16.32 115 ASP A O 1
ATOM 842 N N . HIS A 1 116 ? 13.150 60.516 49.966 1.00 15.31 116 HIS A N 1
ATOM 843 C CA . HIS A 1 116 ? 14.506 60.811 50.407 1.00 18.77 116 HIS A CA 1
ATOM 844 C C . HIS A 1 116 ? 14.796 60.548 51.886 1.00 15.44 116 HIS A C 1
ATOM 845 O O . HIS A 1 116 ? 15.929 60.242 52.239 1.00 22.51 116 HIS A O 1
ATOM 852 N N . SER A 1 117 ? 13.783 60.649 52.736 1.00 16.34 117 SER A N 1
ATOM 853 C CA . SER A 1 117 ? 13.990 60.427 54.163 1.00 17.90 117 SER A CA 1
ATOM 854 C C . SER A 1 117 ? 14.369 58.976 54.505 1.00 26.84 117 SER A C 1
ATOM 855 O O . SER A 1 117 ? 14.672 58.674 55.656 1.00 28.89 117 SER A O 1
ATOM 858 N N . LEU A 1 118 ? 14.357 58.081 53.519 1.00 21.11 118 LEU A N 1
ATOM 859 C CA . LEU A 1 118 ? 14.713 56.683 53.763 1.00 19.05 118 LEU A CA 1
ATOM 860 C C . LEU A 1 118 ? 16.183 56.405 53.491 1.00 23.51 118 LEU A C 1
ATOM 861 O O . LEU A 1 118 ? 16.679 55.324 53.811 1.00 25.71 118 LEU A O 1
ATOM 866 N N . TYR A 1 119 ? 16.883 57.375 52.911 1.00 22.27 119 TYR A N 1
ATOM 867 C CA . TYR A 1 119 ? 18.267 57.158 52.509 1.00 22.95 119 TYR A CA 1
ATOM 868 C C . TYR A 1 119 ? 19.331 58.049 53.129 1.00 22.51 119 TYR A C 1
ATOM 869 O O . TYR A 1 119 ? 20.525 57.835 52.899 1.00 23.21 119 TYR A O 1
ATOM 878 N N . GLY A 1 120 ? 18.898 59.034 53.909 1.00 16.62 120 GLY A N 1
ATOM 879 C CA . GLY A 1 120 ? 19.823 59.956 54.525 1.00 18.37 120 GLY A CA 1
ATOM 880 C C . GLY A 1 120 ? 19.109 60.855 55.511 1.00 22.76 120 GLY A C 1
ATOM 881 O O . GLY A 1 120 ? 17.907 60.699 55.767 1.00 23.21 120 GLY A O 1
ATOM 882 N N . PRO A 1 121 ? 19.839 61.819 56.091 1.00 28.73 121 PRO A N 1
ATOM 883 C CA . PRO A 1 121 ? 19.313 62.778 57.077 1.00 31.06 121 PRO A CA 1
ATOM 884 C C . PRO A 1 121 ? 18.588 63.871 56.319 1.00 33.55 121 PRO A C 1
ATOM 885 O O . PRO A 1 121 ? 18.849 65.058 56.501 1.00 30.60 121 PRO A O 1
ATOM 889 N N . TRP A 1 122 ? 17.668 63.440 55.466 1.00 27.23 122 TRP A N 1
ATOM 890 C CA . TRP A 1 122 ? 16.935 64.350 54.601 1.00 26.08 122 TRP A CA 1
ATOM 891 C C . TRP A 1 122 ? 15.438 64.218 54.750 1.00 27.28 122 TRP A C 1
ATOM 892 O O . TRP A 1 122 ? 14.931 63.152 55.134 1.00 25.11 122 TRP A O 1
ATOM 903 N N . PRO A 1 123 ? 14.703 65.304 54.440 1.00 22.00 123 PRO A N 1
ATOM 904 C CA . PRO A 1 123 ? 13.238 65.294 54.531 1.00 25.97 123 PRO A CA 1
ATOM 905 C C . PRO A 1 123 ? 12.675 64.637 53.267 1.00 19.75 123 PRO A C 1
ATOM 906 O O . PRO A 1 123 ? 13.339 64.607 52.225 1.00 21.81 123 PRO A O 1
ATOM 910 N N . ALA A 1 124 ? 11.475 64.086 53.366 1.00 15.13 124 ALA A N 1
ATOM 911 C CA . ALA A 1 124 ? 10.850 63.512 52.194 1.00 19.41 124 ALA A CA 1
ATOM 912 C C . ALA A 1 124 ? 10.390 64.713 51.349 1.00 24.88 124 ALA A C 1
ATOM 913 O O . ALA A 1 124 ? 9.885 65.706 51.897 1.00 24.03 124 ALA A O 1
ATOM 915 N N . VAL A 1 125 ? 10.597 64.651 50.034 1.00 17.34 125 VAL A N 1
ATOM 916 C CA . VAL A 1 125 ? 10.119 65.720 49.147 1.00 17.27 125 VAL A CA 1
ATOM 917 C C . VAL A 1 125 ? 8.624 65.341 49.034 1.00 18.59 125 VAL A C 1
ATOM 918 O O . VAL A 1 125 ? 8.282 64.280 48.497 1.00 17.59 125 VAL A O 1
ATOM 922 N N . PRO A 1 126 ? 7.724 66.217 49.526 1.00 16.25 126 PRO A N 1
ATOM 923 C CA . PRO A 1 126 ? 6.267 66.029 49.565 1.00 14.61 126 PRO A CA 1
ATOM 924 C C . PRO A 1 126 ? 5.420 65.587 48.381 1.00 20.88 126 PRO A C 1
ATOM 925 O O . PRO A 1 126 ? 4.376 64.957 48.583 1.00 18.30 126 PRO A O 1
ATOM 929 N N . MET A 1 127 ? 5.848 65.890 47.162 1.00 17.16 127 MET A N 1
ATOM 930 C CA . MET A 1 127 ? 5.092 65.458 45.987 1.00 18.06 127 MET A CA 1
ATOM 931 C C . MET A 1 127 ? 5.739 64.207 45.369 1.00 18.85 127 MET A C 1
ATOM 932 O O . MET A 1 127 ? 5.317 63.718 44.315 1.00 15.88 127 MET A O 1
ATOM 937 N N . TRP A 1 128 ? 6.765 63.691 46.041 1.00 14.74 128 TRP A N 1
ATOM 938 C CA . TRP A 1 128 ? 7.459 62.503 45.573 1.00 16.08 128 TRP A CA 1
ATOM 939 C C . TRP A 1 128 ? 7.259 61.303 46.506 1.00 17.09 128 TRP A C 1
ATOM 940 O O . TRP A 1 128 ? 6.870 60.223 46.057 1.00 15.63 128 TRP A O 1
ATOM 951 N N . ALA A 1 129 ? 7.530 61.494 47.796 1.00 15.53 129 ALA A N 1
ATOM 952 C CA . ALA A 1 129 ? 7.419 60.407 48.772 1.00 16.85 129 ALA A CA 1
ATOM 953 C C . ALA A 1 129 ? 6.090 59.629 48.735 1.00 13.92 129 ALA A C 1
ATOM 954 O O . ALA A 1 129 ? 6.082 58.397 48.804 1.00 15.72 129 ALA A O 1
ATOM 956 N N . PRO A 1 130 ? 4.956 60.333 48.630 1.00 13.94 130 PRO A N 1
ATOM 957 C CA . PRO A 1 130 ? 3.670 59.629 48.587 1.00 17.44 130 PRO A CA 1
ATOM 958 C C . PRO A 1 130 ? 3.613 58.547 47.488 1.00 19.64 130 PRO A C 1
ATOM 959 O O . PRO A 1 130 ? 3.027 57.480 47.694 1.00 16.54 130 PRO A O 1
ATOM 963 N N . LYS A 1 131 ? 4.210 58.822 46.325 1.00 12.63 131 LYS A N 1
ATOM 964 C CA . LYS A 1 131 ? 4.205 57.849 45.238 1.00 13.83 131 LYS A CA 1
ATOM 965 C C . LYS A 1 131 ? 4.929 56.557 45.639 1.00 14.48 131 LYS A C 1
ATOM 966 O O . LYS A 1 131 ? 4.526 55.459 45.231 1.00 13.84 131 LYS A O 1
ATOM 972 N N . PHE A 1 132 ? 6.002 56.675 46.423 1.00 14.62 132 PHE A N 1
ATOM 973 C CA . PHE A 1 132 ? 6.738 55.481 46.840 1.00 15.15 132 PHE A CA 1
ATOM 974 C C . PHE A 1 132 ? 5.818 54.613 47.709 1.00 13.52 132 PHE A C 1
ATOM 975 O O . PHE A 1 132 ? 5.868 53.388 47.653 1.00 17.09 132 PHE A O 1
ATOM 983 N N . THR A 1 133 ? 4.964 55.247 48.504 1.00 15.58 133 THR A N 1
ATOM 984 C CA . THR A 1 133 ? 4.018 54.492 49.319 1.00 18.47 133 THR A CA 1
ATOM 985 C C . THR A 1 133 ? 3.094 53.675 48.402 1.00 19.35 133 THR A C 1
ATOM 986 O O . THR A 1 133 ? 2.842 52.497 48.663 1.00 18.17 133 THR A O 1
ATOM 990 N N . VAL A 1 134 ? 2.595 54.304 47.334 1.00 15.98 134 VAL A N 1
ATOM 991 C CA . VAL A 1 134 ? 1.730 53.623 46.364 1.00 12.87 134 VAL A CA 1
ATOM 992 C C . VAL A 1 134 ? 2.524 52.480 45.700 1.00 15.17 134 VAL A C 1
ATOM 993 O O . VAL A 1 134 ? 2.000 51.373 45.516 1.00 16.56 134 VAL A O 1
ATOM 997 N N . GLU A 1 135 ? 3.783 52.735 45.340 1.00 11.53 135 GLU A N 1
ATOM 998 C CA . GLU A 1 135 ? 4.609 51.688 44.754 1.00 11.47 135 GLU A CA 1
ATOM 999 C C . GLU A 1 135 ? 4.666 50.470 45.687 1.00 18.91 135 GLU A C 1
ATOM 1000 O O . GLU A 1 135 ? 4.493 49.335 45.238 1.00 15.59 135 GLU A O 1
ATOM 1006 N N . ASN A 1 136 ? 4.924 50.697 46.978 1.00 15.91 136 ASN A N 1
ATOM 1007 C CA . ASN A 1 136 ? 5.015 49.577 47.908 1.00 17.40 136 ASN A CA 1
ATOM 1008 C C . ASN A 1 136 ? 3.706 48.800 47.940 1.00 17.29 136 ASN A C 1
ATOM 1009 O O . ASN A 1 136 ? 3.704 47.569 48.006 1.00 19.05 136 ASN A O 1
ATOM 1014 N N . TYR A 1 137 ? 2.592 49.519 47.892 1.00 13.85 137 TYR A N 1
ATOM 1015 C CA . TYR A 1 137 ? 1.295 48.864 47.908 1.00 12.78 137 TYR A CA 1
ATOM 1016 C C . TYR A 1 137 ? 1.086 48.040 46.645 1.00 19.78 137 TYR A C 1
ATOM 1017 O O . TYR A 1 137 ? 0.687 46.884 46.713 1.00 15.70 137 TYR A O 1
ATOM 1026 N N . VAL A 1 138 ? 1.376 48.636 45.490 1.00 16.05 138 VAL A N 1
ATOM 1027 C CA . VAL A 1 138 ? 1.220 47.952 44.213 1.00 15.78 138 VAL A CA 1
ATOM 1028 C C . VAL A 1 138 ? 2.018 46.647 44.146 1.00 16.51 138 VAL A C 1
ATOM 1029 O O . VAL A 1 138 ? 1.526 45.652 43.629 1.00 18.33 138 VAL A O 1
ATOM 1033 N N . ARG A 1 139 ? 3.242 46.660 44.674 1.00 15.43 139 ARG A N 1
ATOM 1034 C CA . ARG A 1 139 ? 4.125 45.488 44.692 1.00 18.62 139 ARG A CA 1
ATOM 1035 C C . ARG A 1 139 ? 3.509 44.261 45.365 1.00 20.51 139 ARG A C 1
ATOM 1036 O O . ARG A 1 139 ? 3.830 43.123 45.019 1.00 19.58 139 ARG A O 1
ATOM 1044 N N . GLN A 1 140 ? 2.637 44.519 46.335 1.00 17.83 140 GLN A N 1
ATOM 1045 C CA . GLN A 1 140 ? 1.966 43.482 47.109 1.00 24.18 140 GLN A CA 1
ATOM 1046 C C . GLN A 1 140 ? 0.725 42.921 46.416 1.00 17.53 140 GLN A C 1
ATOM 1047 O O . GLN A 1 140 ? 0.121 41.963 46.901 1.00 21.33 140 GLN A O 1
ATOM 1053 N N . LEU A 1 141 ? 0.335 43.520 45.298 1.00 17.37 141 LEU A N 1
ATOM 1054 C CA . LEU A 1 141 ? -0.842 43.054 44.570 1.00 15.82 141 LEU A CA 1
ATOM 1055 C C . LEU A 1 141 ? -0.468 41.917 43.623 1.00 16.62 141 LEU A C 1
ATOM 1056 O O . LEU A 1 141 ? 0.648 41.861 43.096 1.00 13.44 141 LEU A O 1
ATOM 1061 N N . GLY A 1 142 ? -1.413 41.012 43.415 1.00 13.03 142 GLY A N 1
ATOM 1062 C CA . GLY A 1 142 ? -1.146 39.867 42.568 1.00 12.40 142 GLY A CA 1
ATOM 1063 C C . GLY A 1 142 ? -1.257 40.058 41.067 1.00 22.25 142 GLY A C 1
ATOM 1064 O O . GLY A 1 142 ? -2.081 39.404 40.399 1.00 23.52 142 GLY A O 1
ATOM 1065 N N . LEU A 1 143 ? -0.441 40.968 40.544 1.00 16.54 143 LEU A N 1
ATOM 1066 C CA . LEU A 1 143 ? -0.376 41.246 39.109 1.00 26.25 143 LEU A CA 1
ATOM 1067 C C . LEU A 1 143 ? 1.002 41.849 38.879 1.00 20.26 143 LEU A C 1
ATOM 1068 O O . LEU A 1 143 ? 1.551 42.520 39.753 1.00 19.03 143 LEU A O 1
ATOM 1073 N N . PRO A 1 144 ? 1.592 41.592 37.711 1.00 15.79 144 PRO A N 1
ATOM 1074 C CA . PRO A 1 144 ? 2.924 42.123 37.397 1.00 12.43 144 PRO A CA 1
ATOM 1075 C C . PRO A 1 144 ? 2.920 43.652 37.353 1.00 15.00 144 PRO A C 1
ATOM 1076 O O . PRO A 1 144 ? 2.005 44.273 36.806 1.00 15.79 144 PRO A O 1
ATOM 1080 N N . SER A 1 145 ? 3.950 44.254 37.932 1.00 11.66 145 SER A N 1
ATOM 1081 C CA . SER A 1 145 ? 4.047 45.698 37.954 1.00 11.95 145 SER A CA 1
ATOM 1082 C C . SER A 1 145 ? 5.497 46.144 37.822 1.00 14.93 145 SER A C 1
ATOM 1083 O O . SER A 1 145 ? 6.429 45.449 38.249 1.00 15.63 145 SER A O 1
ATOM 1086 N N . THR A 1 146 ? 5.677 47.311 37.224 1.00 12.73 146 THR A N 1
ATOM 1087 C CA . THR A 1 146 ? 7.012 47.877 37.004 1.00 12.39 146 THR A CA 1
ATOM 1088 C C . THR A 1 146 ? 6.898 49.351 37.399 1.00 12.34 146 THR A C 1
ATOM 1089 O O . THR A 1 146 ? 5.840 49.956 37.239 1.00 12.50 146 THR A O 1
ATOM 1093 N N . PHE A 1 147 ? 7.970 49.924 37.938 1.00 10.37 147 PHE A N 1
ATOM 1094 C CA . PHE A 1 147 ? 7.934 51.310 38.389 1.00 12.33 147 PHE A CA 1
ATOM 1095 C C . PHE A 1 147 ? 8.950 52.166 37.676 1.00 12.98 147 PHE A C 1
ATOM 1096 O O . PHE A 1 147 ? 10.124 51.834 37.638 1.00 12.93 147 PHE A O 1
ATOM 1104 N N . VAL A 1 148 ? 8.474 53.252 37.074 1.00 14.59 148 VAL A N 1
ATOM 1105 C CA . VAL A 1 148 ? 9.365 54.164 36.366 1.00 12.43 148 VAL A CA 1
ATOM 1106 C C . VAL A 1 148 ? 9.508 55.435 37.192 1.00 10.86 148 VAL A C 1
ATOM 1107 O O . VAL A 1 148 ? 8.536 55.932 37.785 1.00 11.42 148 VAL A O 1
ATOM 1111 N N . TYR A 1 149 ? 10.742 55.927 37.248 1.00 10.58 149 TYR A N 1
ATOM 1112 C CA . TYR A 1 149 ? 11.101 57.123 37.999 1.00 13.75 149 TYR A CA 1
ATOM 1113 C C . TYR A 1 149 ? 11.514 58.194 36.995 1.00 12.32 149 TYR A C 1
ATOM 1114 O O . TYR A 1 149 ? 12.587 58.098 36.393 1.00 13.76 149 TYR A O 1
ATOM 1123 N N . ALA A 1 150 ? 10.672 59.209 36.826 1.00 12.27 150 ALA A N 1
ATOM 1124 C CA . ALA A 1 150 ? 10.945 60.269 35.847 1.00 10.92 150 ALA A CA 1
ATOM 1125 C C . ALA A 1 150 ? 12.053 61.250 36.236 1.00 12.22 150 ALA A C 1
ATOM 1126 O O . ALA A 1 150 ? 12.082 61.760 37.358 1.00 15.01 150 ALA A O 1
ATOM 1128 N N . GLY A 1 151 ? 12.959 61.505 35.294 1.00 18.09 151 GLY A N 1
ATOM 1129 C CA . GLY A 1 151 ? 14.018 62.469 35.531 1.00 17.98 151 GLY A CA 1
ATOM 1130 C C . GLY A 1 151 ? 13.415 63.864 35.420 1.00 14.19 151 GLY A C 1
ATOM 1131 O O . GLY A 1 151 ? 12.226 64.012 35.113 1.00 12.41 151 GLY A O 1
ATOM 1132 N N . ILE A 1 152 ? 14.209 64.900 35.663 1.00 12.72 152 ILE A N 1
ATOM 1133 C CA . ILE A 1 152 ? 13.687 66.272 35.571 1.00 11.99 152 ILE A CA 1
ATOM 1134 C C . ILE A 1 152 ? 13.380 66.565 34.096 1.00 10.85 152 ILE A C 1
ATOM 1135 O O . ILE A 1 152 ? 14.216 66.302 33.222 1.00 14.25 152 ILE A O 1
ATOM 1140 N N . TYR A 1 153 ? 12.192 67.107 33.821 1.00 12.38 153 TYR A N 1
ATOM 1141 C CA . TYR A 1 153 ? 11.782 67.400 32.438 1.00 13.01 153 TYR A CA 1
ATOM 1142 C C . TYR A 1 153 ? 12.550 68.540 31.798 1.00 10.94 153 TYR A C 1
ATOM 1143 O O . TYR A 1 153 ? 12.612 69.634 32.360 1.00 11.64 153 TYR A O 1
ATOM 1152 N N . ASN A 1 154 ? 13.096 68.292 30.611 1.00 11.97 154 ASN A N 1
ATOM 1153 C CA . ASN A 1 154 ? 13.796 69.341 29.882 1.00 11.95 154 ASN A CA 1
ATOM 1154 C C . ASN A 1 154 ? 12.835 70.528 29.739 1.00 13.29 154 ASN A C 1
ATOM 1155 O O . ASN A 1 154 ? 13.225 71.685 29.925 1.00 12.84 154 ASN A O 1
ATOM 1160 N N . ASN A 1 155 ? 11.570 70.246 29.417 1.00 13.06 155 ASN A N 1
ATOM 1161 C CA . ASN A 1 155 ? 10.643 71.348 29.191 1.00 10.12 155 ASN A CA 1
ATOM 1162 C C . ASN A 1 155 ? 10.011 71.986 30.409 1.00 9.36 155 ASN A C 1
ATOM 1163 O O . ASN A 1 155 ? 8.984 72.661 30.320 1.00 13.53 155 ASN A O 1
ATOM 1168 N N . ASN A 1 156 ? 10.646 71.787 31.563 1.00 12.39 156 ASN A N 1
ATOM 1169 C CA . ASN A 1 156 ? 10.223 72.499 32.756 1.00 9.94 156 ASN A CA 1
ATOM 1170 C C . ASN A 1 156 ? 10.711 73.938 32.490 1.00 10.18 156 ASN A C 1
ATOM 1171 O O . ASN A 1 156 ? 10.144 74.896 32.989 1.00 15.33 156 ASN A O 1
ATOM 1176 N N . PHE A 1 157 ? 11.782 74.074 31.713 1.00 11.15 157 PHE A N 1
ATOM 1177 C CA . PHE A 1 157 ? 12.366 75.393 31.442 1.00 11.83 157 PHE A CA 1
ATOM 1178 C C . PHE A 1 157 ? 11.471 76.365 30.679 1.00 15.97 157 PHE A C 1
ATOM 1179 O O . PHE A 1 157 ? 10.845 76.008 29.674 1.00 17.83 157 PHE A O 1
ATOM 1187 N N . THR A 1 158 ? 11.419 77.594 31.180 1.00 9.10 158 THR A N 1
ATOM 1188 C CA . THR A 1 158 ? 10.617 78.655 30.573 1.00 13.05 158 THR A CA 1
ATOM 1189 C C . THR A 1 158 ? 11.201 80.001 31.014 1.00 16.42 158 THR A C 1
ATOM 1190 O O . THR A 1 158 ? 11.861 80.067 32.050 1.00 14.84 158 THR A O 1
ATOM 1194 N N . SER A 1 159 ? 11.005 81.063 30.234 1.00 14.15 159 SER A N 1
ATOM 1195 C CA . SER A 1 159 ? 11.498 82.357 30.699 1.00 15.88 159 SER A CA 1
ATOM 1196 C C . SER A 1 159 ? 10.400 83.087 31.485 1.00 17.80 159 SER A C 1
ATOM 1197 O O . SER A 1 159 ? 10.614 84.186 32.001 1.00 17.48 159 SER A O 1
ATOM 1200 N N . LEU A 1 160 ? 9.211 82.488 31.571 1.00 16.82 160 LEU A N 1
ATOM 1201 C CA . LEU A 1 160 ? 8.143 83.089 32.376 1.00 11.67 160 LEU A CA 1
ATOM 1202 C C . LEU A 1 160 ? 8.687 82.975 33.806 1.00 12.27 160 LEU A C 1
ATOM 1203 O O . LEU A 1 160 ? 9.489 82.076 34.108 1.00 12.83 160 LEU A O 1
ATOM 1208 N N . PRO A 1 161 ? 8.252 83.868 34.706 1.00 15.22 161 PRO A N 1
ATOM 1209 C CA . PRO A 1 161 ? 8.709 83.877 36.105 1.00 12.06 161 PRO A CA 1
ATOM 1210 C C . PRO A 1 161 ? 8.195 82.756 37.015 1.00 10.68 161 PRO A C 1
ATOM 1211 O O . PRO A 1 161 ? 7.749 83.012 38.135 1.00 14.00 161 PRO A O 1
ATOM 1215 N N . TYR A 1 162 ? 8.273 81.519 36.529 1.00 11.61 162 TYR A N 1
ATOM 1216 C CA . TYR A 1 162 ? 7.826 80.357 37.302 1.00 14.57 162 TYR A CA 1
ATOM 1217 C C . TYR A 1 162 ? 9.002 79.810 38.138 1.00 14.02 162 TYR A C 1
ATOM 1218 O O . TYR A 1 162 ? 10.144 79.829 37.698 1.00 13.71 162 TYR A O 1
ATOM 1227 N N . PRO A 1 163 ? 8.723 79.273 39.334 1.00 16.14 163 PRO A N 1
ATOM 1228 C CA . PRO A 1 163 ? 9.824 78.763 40.172 1.00 11.49 163 PRO A CA 1
ATOM 1229 C C . PRO A 1 163 ? 10.718 77.620 39.689 1.00 13.75 163 PRO A C 1
ATOM 1230 O O . PRO A 1 163 ? 10.330 76.763 38.889 1.00 13.11 163 PRO A O 1
ATOM 1234 N N . LEU A 1 164 ? 11.936 77.646 40.221 1.00 14.32 164 LEU A N 1
ATOM 1235 C CA . LEU A 1 164 ? 12.959 76.632 40.034 1.00 12.53 164 LEU A CA 1
ATOM 1236 C C . LEU A 1 164 ? 13.596 76.391 38.675 1.00 13.94 164 LEU A C 1
ATOM 1237 O O . LEU A 1 164 ? 14.813 76.160 38.600 1.00 15.66 164 LEU A O 1
ATOM 1242 N N . PHE A 1 165 ? 12.805 76.432 37.606 1.00 13.67 165 PHE A N 1
ATOM 1243 C CA . PHE A 1 165 ? 13.343 76.191 36.267 1.00 13.27 165 PHE A CA 1
ATOM 1244 C C . PHE A 1 165 ? 13.164 77.375 35.313 1.00 14.84 165 PHE A C 1
ATOM 1245 O O . PHE A 1 165 ? 12.781 77.210 34.148 1.00 13.68 165 PHE A O 1
ATOM 1253 N N . GLN A 1 166 ? 13.466 78.573 35.806 1.00 12.29 166 GLN A N 1
ATOM 1254 C CA . GLN A 1 166 ? 13.339 79.744 34.959 1.00 13.72 166 GLN A CA 1
ATOM 1255 C C . GLN A 1 166 ? 14.658 80.068 34.254 1.00 22.03 166 GLN A C 1
ATOM 1256 O O . GLN A 1 166 ? 15.698 80.265 34.899 1.00 17.39 166 GLN A O 1
ATOM 1262 N N . MET A 1 167 ? 14.600 80.097 32.925 1.00 17.05 167 MET A N 1
ATOM 1263 C CA . MET A 1 167 ? 15.741 80.448 32.083 1.00 11.97 167 MET A CA 1
ATOM 1264 C C . MET A 1 167 ? 15.433 81.942 31.901 1.00 15.69 167 MET A C 1
ATOM 1265 O O . MET A 1 167 ? 14.791 82.357 30.932 1.00 17.84 167 MET A O 1
ATOM 1270 N N . GLU A 1 168 ? 15.856 82.738 32.879 1.00 14.01 168 GLU A N 1
ATOM 1271 C CA . GLU A 1 168 ? 15.588 84.175 32.884 1.00 14.67 168 GLU A CA 1
ATOM 1272 C C . GLU A 1 168 ? 16.309 84.980 31.805 1.00 26.31 168 GLU A C 1
ATOM 1273 O O . GLU A 1 168 ? 17.536 84.889 31.639 1.00 21.98 168 GLU A O 1
ATOM 1279 N N . LEU A 1 169 ? 15.520 85.764 31.072 1.00 19.79 169 LEU A N 1
ATOM 1280 C CA . LEU A 1 169 ? 16.029 86.637 30.022 1.00 16.30 169 LEU A CA 1
ATOM 1281 C C . LEU A 1 169 ? 16.491 87.910 30.720 1.00 17.93 169 LEU A C 1
ATOM 1282 O O . LEU A 1 169 ? 15.692 88.599 31.371 1.00 15.37 169 LEU A O 1
ATOM 1287 N N . MET A 1 170 ? 17.778 88.220 30.599 1.00 20.73 170 MET A N 1
ATOM 1288 C CA . MET A 1 170 ? 18.301 89.418 31.235 1.00 23.08 170 MET A CA 1
ATOM 1289 C C . MET A 1 170 ? 18.151 90.612 30.277 1.00 17.53 170 MET A C 1
ATOM 1290 O O . MET A 1 170 ? 17.987 90.443 29.066 1.00 26.29 170 MET A O 1
ATOM 1295 N N . PRO A 1 171 ? 18.218 91.834 30.817 1.00 25.15 171 PRO A N 1
ATOM 1296 C CA . PRO A 1 171 ? 18.091 93.058 30.024 1.00 22.77 171 PRO A CA 1
ATOM 1297 C C . PRO A 1 171 ? 19.015 93.070 28.813 1.00 28.85 171 PRO A C 1
ATOM 1298 O O . PRO A 1 171 ? 18.645 93.561 27.740 1.00 41.79 171 PRO A O 1
ATOM 1302 N N . ASP A 1 172 ? 20.214 92.518 28.975 1.00 24.80 172 ASP A N 1
ATOM 1303 C CA . ASP A 1 172 ? 21.184 92.495 27.885 1.00 25.42 172 ASP A CA 1
ATOM 1304 C C . ASP A 1 172 ? 21.049 91.336 26.904 1.00 24.06 172 ASP A C 1
ATOM 1305 O O . ASP A 1 172 ? 21.930 91.122 26.069 1.00 28.71 172 ASP A O 1
ATOM 1310 N N . GLY A 1 173 ? 19.957 90.581 26.986 1.00 25.21 173 GLY A N 1
ATOM 1311 C CA . GLY A 1 173 ? 19.787 89.486 26.040 1.00 20.50 173 GLY A CA 1
ATOM 1312 C C . GLY A 1 173 ? 20.400 88.162 26.448 1.00 17.09 173 GLY A C 1
ATOM 1313 O O . GLY A 1 173 ? 20.254 87.156 25.759 1.00 21.79 173 GLY A O 1
ATOM 1314 N N . THR A 1 174 ? 21.106 88.153 27.566 1.00 21.26 174 THR A N 1
ATOM 1315 C CA . THR A 1 174 ? 21.696 86.915 28.055 1.00 22.75 174 THR A CA 1
ATOM 1316 C C . THR A 1 174 ? 20.655 86.201 28.933 1.00 22.24 174 THR A C 1
ATOM 1317 O O . THR A 1 174 ? 19.658 86.809 29.367 1.00 22.81 174 THR A O 1
ATOM 1321 N N . PHE A 1 175 ? 20.891 84.918 29.194 1.00 17.68 175 PHE A N 1
ATOM 1322 C CA . PHE A 1 175 ? 19.985 84.121 30.020 1.00 16.03 175 PHE A CA 1
ATOM 1323 C C . PHE A 1 175 ? 20.710 83.644 31.280 1.00 20.20 175 PHE A C 1
ATOM 1324 O O . PHE A 1 175 ? 21.914 83.395 31.248 1.00 18.99 175 PHE A O 1
ATOM 1332 N N . GLU A 1 176 ? 19.971 83.525 32.380 1.00 17.51 176 GLU A N 1
ATOM 1333 C CA . GLU A 1 176 ? 20.522 83.033 33.637 1.00 19.45 176 GLU A CA 1
ATOM 1334 C C . GLU A 1 176 ? 19.525 82.089 34.289 1.00 18.95 176 GLU A C 1
ATOM 1335 O O . GLU A 1 176 ? 18.334 82.369 34.317 1.00 16.11 176 GLU A O 1
ATOM 1341 N N . TRP A 1 177 ? 20.017 80.964 34.800 1.00 17.22 177 TRP A N 1
ATOM 1342 C CA . TRP A 1 177 ? 19.157 80.009 35.500 1.00 12.19 177 TRP A CA 1
ATOM 1343 C C . TRP A 1 177 ? 19.645 79.997 36.944 1.00 16.29 177 TRP A C 1
ATOM 1344 O O . TRP A 1 177 ? 20.807 79.676 37.196 1.00 16.53 177 TRP A O 1
ATOM 1355 N N . HIS A 1 178 ? 18.775 80.404 37.871 1.00 13.03 178 HIS A N 1
ATOM 1356 C CA . HIS A 1 178 ? 19.088 80.438 39.307 1.00 15.99 178 HIS A CA 1
ATOM 1357 C C . HIS A 1 178 ? 18.338 79.311 40.037 1.00 17.69 178 HIS A C 1
ATOM 1358 O O . HIS A 1 178 ? 17.116 79.212 39.922 1.00 15.88 178 HIS A O 1
ATOM 1365 N N . ALA A 1 179 ? 19.054 78.486 40.800 1.00 17.26 179 ALA A N 1
ATOM 1366 C CA . ALA A 1 179 ? 18.433 77.394 41.569 1.00 16.98 179 ALA A CA 1
ATOM 1367 C C . ALA A 1 179 ? 19.356 76.940 42.715 1.00 19.69 179 ALA A C 1
ATOM 1368 O O . ALA A 1 179 ? 20.532 77.305 42.757 1.00 16.98 179 ALA A O 1
ATOM 1370 N N . PRO A 1 180 ? 18.825 76.147 43.666 1.00 21.68 180 PRO A N 1
ATOM 1371 C CA . PRO A 1 180 ? 19.645 75.675 44.791 1.00 16.42 180 PRO A CA 1
ATOM 1372 C C . PRO A 1 180 ? 20.595 74.506 44.476 1.00 22.74 180 PRO A C 1
ATOM 1373 O O . PRO A 1 180 ? 21.492 74.216 45.274 1.00 19.20 180 PRO A O 1
ATOM 1377 N N . PHE A 1 181 ? 20.405 73.842 43.332 1.00 13.65 181 PHE A N 1
ATOM 1378 C CA . PHE A 1 181 ? 21.250 72.709 42.947 1.00 15.13 181 PHE A CA 1
ATOM 1379 C C . PHE A 1 181 ? 22.707 73.103 42.823 1.00 21.21 181 PHE A C 1
ATOM 1380 O O . PHE A 1 181 ? 23.030 74.171 42.301 1.00 21.15 181 PHE A O 1
ATOM 1388 N N . ASP A 1 182 ? 23.590 72.228 43.286 1.00 20.13 182 ASP A N 1
ATOM 1389 C CA . ASP A 1 182 ? 25.019 72.494 43.178 1.00 21.38 182 ASP A CA 1
ATOM 1390 C C . ASP A 1 182 ? 25.358 72.633 41.688 1.00 18.63 182 ASP A C 1
ATOM 1391 O O . ASP A 1 182 ? 24.933 71.830 40.854 1.00 16.78 182 ASP A O 1
ATOM 1396 N N . PRO A 1 183 ? 26.133 73.664 41.340 1.00 19.60 183 PRO A N 1
ATOM 1397 C CA . PRO A 1 183 ? 26.511 73.899 39.949 1.00 17.66 183 PRO A CA 1
ATOM 1398 C C . PRO A 1 183 ? 27.122 72.709 39.234 1.00 18.25 183 PRO A C 1
ATOM 1399 O O . PRO A 1 183 ? 26.951 72.559 38.030 1.00 16.52 183 PRO A O 1
ATOM 1403 N N . ASP A 1 184 ? 27.814 71.848 39.974 1.00 19.75 184 ASP A N 1
ATOM 1404 C CA . ASP A 1 184 ? 28.528 70.754 39.328 1.00 25.91 184 ASP A CA 1
ATOM 1405 C C . ASP A 1 184 ? 28.075 69.314 39.498 1.00 18.41 184 ASP A C 1
ATOM 1406 O O . ASP A 1 184 ? 28.616 68.414 38.840 1.00 18.73 184 ASP A O 1
ATOM 1411 N N . ILE A 1 185 ? 27.090 69.086 40.355 1.00 18.20 185 ILE A N 1
ATOM 1412 C CA . ILE A 1 185 ? 26.591 67.730 40.553 1.00 18.28 185 ILE A CA 1
ATOM 1413 C C . ILE A 1 185 ? 25.626 67.420 39.424 1.00 21.31 185 ILE A C 1
ATOM 1414 O O . ILE A 1 185 ? 24.710 68.206 39.152 1.00 17.85 185 ILE A O 1
ATOM 1419 N N . PRO A 1 186 ? 25.831 66.285 38.732 1.00 21.13 186 PRO A N 1
ATOM 1420 C CA . PRO A 1 186 ? 24.959 65.883 37.617 1.00 18.93 186 PRO A CA 1
ATOM 1421 C C . PRO A 1 186 ? 23.547 65.518 38.070 1.00 21.00 186 PRO A C 1
ATOM 1422 O O . PRO A 1 186 ? 23.360 64.827 39.068 1.00 23.60 186 PRO A O 1
ATOM 1426 N N . LEU A 1 187 ? 22.560 66.022 37.338 1.00 19.93 187 LEU A N 1
ATOM 1427 C CA . LEU A 1 187 ? 21.155 65.747 37.615 1.00 16.43 187 LEU A CA 1
ATOM 1428 C C . LEU A 1 187 ? 20.625 64.919 36.454 1.00 14.05 187 LEU A C 1
ATOM 1429 O O . LEU A 1 187 ? 21.172 64.972 35.345 1.00 15.87 187 LEU A O 1
ATOM 1434 N N . PRO A 1 188 ? 19.581 64.110 36.702 1.00 16.97 188 PRO A N 1
ATOM 1435 C CA . PRO A 1 188 ? 19.008 63.286 35.631 1.00 16.29 188 PRO A CA 1
ATOM 1436 C C . PRO A 1 188 ? 17.937 64.084 34.895 1.00 12.08 188 PRO A C 1
ATOM 1437 O O . PRO A 1 188 ? 17.053 64.654 35.533 1.00 13.50 188 PRO A O 1
ATOM 1441 N N . TRP A 1 189 ? 18.023 64.119 33.566 1.00 13.89 189 TRP A N 1
ATOM 1442 C CA . TRP A 1 189 ? 17.043 64.853 32.763 1.00 16.09 189 TRP A CA 1
ATOM 1443 C C . TRP A 1 189 ? 16.209 63.927 31.876 1.00 15.09 189 TRP A C 1
ATOM 1444 O O . TRP A 1 189 ? 16.546 62.750 31.661 1.00 15.13 189 TRP A O 1
ATOM 1455 N N . LEU A 1 190 ? 15.137 64.485 31.335 1.00 12.59 190 LEU A N 1
ATOM 1456 C CA . LEU A 1 190 ? 14.223 63.725 30.511 1.00 12.90 190 LEU A CA 1
ATOM 1457 C C . LEU A 1 190 ? 13.411 64.609 29.556 1.00 9.39 190 LEU A C 1
ATOM 1458 O O . LEU A 1 190 ? 12.855 65.631 29.973 1.00 12.18 190 LEU A O 1
ATOM 1463 N N . ASP A 1 191 ? 13.359 64.206 28.286 1.00 10.91 191 ASP A N 1
ATOM 1464 C CA . ASP A 1 191 ? 12.541 64.897 27.293 1.00 14.27 191 ASP A CA 1
ATOM 1465 C C . ASP A 1 191 ? 11.212 64.132 27.426 1.00 10.83 191 ASP A C 1
ATOM 1466 O O . ASP A 1 191 ? 10.988 63.127 26.742 1.00 12.49 191 ASP A O 1
ATOM 1471 N N . ALA A 1 192 ? 10.354 64.609 28.325 1.00 13.63 192 ALA A N 1
ATOM 1472 C CA . ALA A 1 192 ? 9.071 63.954 28.601 1.00 13.86 192 ALA A CA 1
ATOM 1473 C C . ALA A 1 192 ? 8.202 63.715 27.371 1.00 13.64 192 ALA A C 1
ATOM 1474 O O . ALA A 1 192 ? 7.740 62.610 27.112 1.00 13.28 192 ALA A O 1
ATOM 1476 N N . GLU A 1 193 ? 7.987 64.773 26.613 1.00 14.91 193 GLU A N 1
ATOM 1477 C CA . GLU A 1 193 ? 7.146 64.700 25.436 1.00 13.19 193 GLU A CA 1
ATOM 1478 C C . GLU A 1 193 ? 7.581 63.665 24.402 1.00 14.62 193 GLU A C 1
ATOM 1479 O O . GLU A 1 193 ? 6.760 62.873 23.917 1.00 16.24 193 GLU A O 1
ATOM 1485 N N . HIS A 1 194 ? 8.868 63.636 24.074 1.00 13.07 194 HIS A N 1
ATOM 1486 C CA . HIS A 1 194 ? 9.316 62.703 23.044 1.00 16.47 194 HIS A CA 1
ATOM 1487 C C . HIS A 1 194 ? 9.741 61.338 23.520 1.00 16.46 194 HIS A C 1
ATOM 1488 O O . HIS A 1 194 ? 9.530 60.354 22.811 1.00 13.23 194 HIS A O 1
ATOM 1495 N N . ASP A 1 195 ? 10.297 61.268 24.725 1.00 12.86 195 ASP A N 1
ATOM 1496 C CA . ASP A 1 195 ? 10.857 60.005 25.155 1.00 11.24 195 ASP A CA 1
ATOM 1497 C C . ASP A 1 195 ? 10.155 59.114 26.165 1.00 9.98 195 ASP A C 1
ATOM 1498 O O . ASP A 1 195 ? 10.470 57.924 26.253 1.00 11.11 195 ASP A O 1
ATOM 1503 N N . VAL A 1 196 ? 9.212 59.656 26.918 1.00 11.89 196 VAL A N 1
ATOM 1504 C CA . VAL A 1 196 ? 8.500 58.806 27.869 1.00 14.25 196 VAL A CA 1
ATOM 1505 C C . VAL A 1 196 ? 7.673 57.719 27.141 1.00 11.63 196 VAL A C 1
ATOM 1506 O O . VAL A 1 196 ? 7.786 56.535 27.461 1.00 12.41 196 VAL A O 1
ATOM 1510 N N . GLY A 1 197 ? 6.871 58.127 26.151 1.00 12.00 197 GLY A N 1
ATOM 1511 C CA . GLY A 1 197 ? 6.039 57.184 25.418 1.00 11.74 197 GLY A CA 1
ATOM 1512 C C . GLY A 1 197 ? 6.780 56.002 24.830 1.00 11.84 197 GLY A C 1
ATOM 1513 O O . GLY A 1 197 ? 6.431 54.855 25.124 1.00 11.23 197 GLY A O 1
ATOM 1514 N N . PRO A 1 198 ? 7.803 56.235 23.985 1.00 12.71 198 PRO A N 1
ATOM 1515 C CA . PRO A 1 198 ? 8.548 55.118 23.391 1.00 9.68 198 PRO A CA 1
ATOM 1516 C C . PRO A 1 198 ? 9.183 54.184 24.435 1.00 12.60 198 PRO A C 1
ATOM 1517 O O . PRO A 1 198 ? 9.193 52.963 24.252 1.00 14.26 198 PRO A O 1
ATOM 1521 N N . ALA A 1 199 ? 9.695 54.741 25.531 1.00 14.13 199 ALA A N 1
ATOM 1522 C CA . ALA A 1 199 ? 10.310 53.891 26.563 1.00 12.09 199 ALA A CA 1
ATOM 1523 C C . ALA A 1 199 ? 9.250 53.002 27.224 1.00 12.67 199 ALA A C 1
ATOM 1524 O O . ALA A 1 199 ? 9.468 51.803 27.413 1.00 13.34 199 ALA A O 1
ATOM 1526 N N . LEU A 1 200 ? 8.111 53.594 27.577 1.00 14.19 200 LEU A N 1
ATOM 1527 C CA . LEU A 1 200 ? 7.018 52.846 28.199 1.00 14.14 200 LEU A CA 1
ATOM 1528 C C . LEU A 1 200 ? 6.543 51.739 27.271 1.00 16.60 200 LEU A C 1
ATOM 1529 O O . LEU A 1 200 ? 6.291 50.619 27.718 1.00 16.35 200 LEU A O 1
ATOM 1534 N N . LEU A 1 201 ? 6.414 52.042 25.979 1.00 13.56 201 LEU A N 1
ATOM 1535 C CA . LEU A 1 201 ? 5.968 51.019 25.036 1.00 11.29 201 LEU A CA 1
ATOM 1536 C C . LEU A 1 201 ? 6.948 49.854 24.988 1.00 12.90 201 LEU A C 1
ATOM 1537 O O . LEU A 1 201 ? 6.523 48.702 24.845 1.00 12.72 201 LEU A O 1
ATOM 1542 N N . GLN A 1 202 ? 8.252 50.136 25.105 1.00 11.64 202 GLN A N 1
ATOM 1543 C CA . GLN A 1 202 ? 9.242 49.055 25.051 1.00 10.00 202 GLN A CA 1
ATOM 1544 C C . GLN A 1 202 ? 9.124 48.180 26.304 1.00 13.26 202 GLN A C 1
ATOM 1545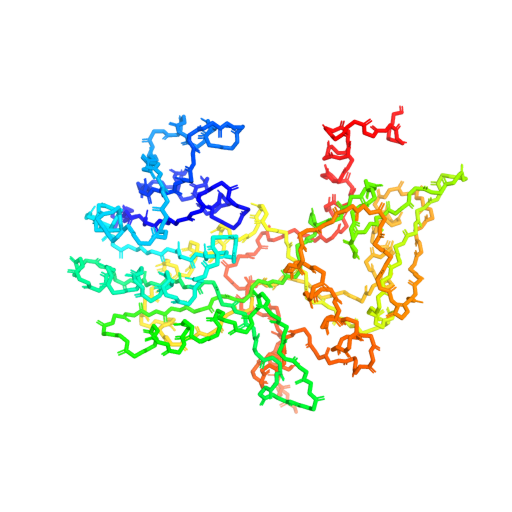 O O . GLN A 1 202 ? 9.310 46.964 26.233 1.00 13.92 202 GLN A O 1
ATOM 1551 N N . ILE A 1 203 ? 8.819 48.794 27.447 1.00 10.99 203 ILE A N 1
ATOM 1552 C CA . ILE A 1 203 ? 8.644 48.022 28.668 1.00 11.35 203 ILE A CA 1
ATOM 1553 C C . ILE A 1 203 ? 7.461 47.056 28.453 1.00 13.17 203 ILE A C 1
ATOM 1554 O O . ILE A 1 203 ? 7.532 45.873 28.792 1.00 12.94 203 ILE A O 1
ATOM 1559 N N . PHE A 1 204 ? 6.374 47.555 27.871 1.00 15.02 204 PHE A N 1
ATOM 1560 C CA . PHE A 1 204 ? 5.215 46.699 27.602 1.00 12.78 204 PHE A CA 1
ATOM 1561 C C . PHE A 1 204 ? 5.545 45.594 26.574 1.00 13.11 204 PHE A C 1
ATOM 1562 O O . PHE A 1 204 ? 5.066 44.463 26.691 1.00 12.03 204 PHE A O 1
ATOM 1570 N N . LYS A 1 205 ? 6.352 45.923 25.568 1.00 11.98 205 LYS A N 1
ATOM 1571 C CA . LYS A 1 205 ? 6.733 44.939 24.553 1.00 14.01 205 LYS A CA 1
ATOM 1572 C C . LYS A 1 205 ? 7.572 43.837 25.190 1.00 14.70 205 LYS A C 1
ATOM 1573 O O . LYS A 1 205 ? 7.360 42.651 24.928 1.00 16.45 205 LYS A O 1
ATOM 1579 N N . ASP A 1 206 ? 8.525 44.245 26.025 1.00 12.94 206 ASP A N 1
ATOM 1580 C CA . ASP A 1 206 ? 9.404 43.307 26.729 1.00 16.53 206 ASP A CA 1
ATOM 1581 C C . ASP A 1 206 ? 8.572 42.343 27.571 1.00 13.65 206 ASP A C 1
ATOM 1582 O O . ASP A 1 206 ? 8.861 41.147 27.643 1.00 15.08 206 ASP A O 1
ATOM 1587 N N . GLY A 1 207 ? 7.545 42.873 28.221 1.00 10.36 207 GLY A N 1
ATOM 1588 C CA . GLY A 1 207 ? 6.678 42.009 29.000 1.00 12.05 207 GLY A CA 1
ATOM 1589 C C . GLY A 1 207 ? 6.918 41.954 30.492 1.00 14.94 207 GLY A C 1
ATOM 1590 O O . GLY A 1 207 ? 7.979 42.344 30.987 1.00 13.31 207 GLY A O 1
ATOM 1591 N N . PRO A 1 208 ? 5.929 41.442 31.235 1.00 13.51 208 PRO A N 1
ATOM 1592 C CA . PRO A 1 208 ? 5.975 41.314 32.693 1.00 12.64 208 PRO A CA 1
ATOM 1593 C C . PRO A 1 208 ? 7.048 40.391 33.281 1.00 12.03 208 PRO A C 1
ATOM 1594 O O . PRO A 1 208 ? 7.598 40.688 34.336 1.00 11.54 208 PRO A O 1
ATOM 1598 N N . GLN A 1 209 ? 7.358 39.279 32.626 1.00 13.77 209 GLN A N 1
ATOM 1599 C CA . GLN A 1 209 ? 8.369 38.394 33.200 1.00 15.32 209 GLN A CA 1
ATOM 1600 C C . GLN A 1 209 ? 9.717 39.087 33.298 1.00 16.66 209 GLN A C 1
ATOM 1601 O O . GLN A 1 209 ? 10.421 38.959 34.288 1.00 17.12 209 GLN A O 1
ATOM 1607 N N . LYS A 1 210 ? 10.083 39.836 32.276 1.00 15.10 210 LYS A N 1
ATOM 1608 C CA . LYS A 1 210 ? 11.351 40.539 32.327 1.00 18.73 210 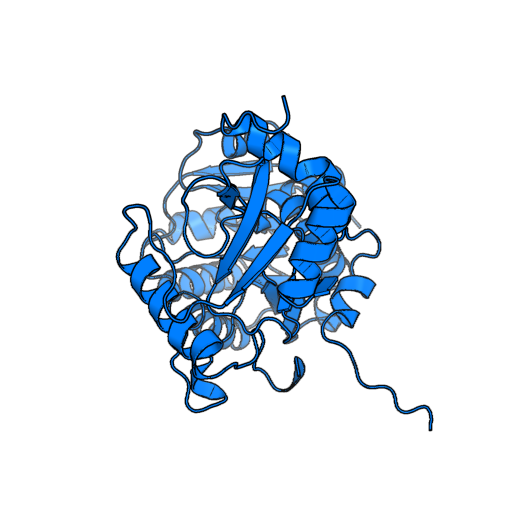LYS A CA 1
ATOM 1609 C C . LYS A 1 210 ? 11.357 41.729 33.314 1.00 16.45 210 LYS A C 1
ATOM 1610 O O . LYS A 1 210 ? 12.347 41.964 34.010 1.00 18.53 210 LYS A O 1
ATOM 1616 N N . TRP A 1 211 ? 10.247 42.458 33.397 1.00 13.63 211 TRP A N 1
ATOM 1617 C CA . TRP A 1 211 ? 10.212 43.665 34.215 1.00 15.16 211 TRP A CA 1
ATOM 1618 C C . TRP A 1 211 ? 9.449 43.695 35.539 1.00 10.61 211 TRP A C 1
ATOM 1619 O O . TRP A 1 211 ? 9.473 44.707 36.230 1.00 12.84 211 TRP A O 1
ATOM 1630 N N . ASN A 1 212 ? 8.772 42.608 35.902 1.00 12.69 212 ASN A N 1
ATOM 1631 C CA . ASN A 1 212 ? 8.007 42.581 37.156 1.00 11.28 212 ASN A CA 1
ATOM 1632 C C . ASN A 1 212 ? 8.903 42.904 38.354 1.00 15.21 212 ASN A C 1
ATOM 1633 O O . ASN A 1 212 ? 9.988 42.332 38.483 1.00 18.52 212 ASN A O 1
ATOM 1638 N N . GLY A 1 213 ? 8.453 43.835 39.201 1.00 15.68 213 GLY A N 1
ATOM 1639 C CA . GLY A 1 213 ? 9.202 44.206 40.401 1.00 14.16 213 GLY A CA 1
ATOM 1640 C C . GLY A 1 213 ? 10.363 45.168 40.203 1.00 15.50 213 GLY A C 1
ATOM 1641 O O . GLY A 1 213 ? 11.000 45.578 41.171 1.00 17.49 213 GLY A O 1
ATOM 1642 N N . HIS A 1 214 ? 10.634 45.535 38.953 1.00 14.75 214 HIS A N 1
ATOM 1643 C CA . HIS A 1 214 ? 11.739 46.434 38.628 1.00 14.61 214 HIS A CA 1
ATOM 1644 C C . HIS A 1 214 ? 11.431 47.918 38.724 1.00 12.86 214 HIS A C 1
ATOM 1645 O O . HIS A 1 214 ? 10.290 48.344 38.531 1.00 14.57 214 HIS A O 1
ATOM 1652 N N . ARG A 1 215 ? 12.476 48.684 39.035 1.00 14.06 215 ARG A N 1
ATOM 1653 C CA . ARG A 1 215 ? 12.422 50.143 39.075 1.00 17.47 215 ARG A CA 1
ATOM 1654 C C . ARG A 1 215 ? 13.303 50.565 37.902 1.00 17.00 215 ARG A C 1
ATOM 1655 O O . ARG A 1 215 ? 14.432 50.078 37.739 1.00 14.98 215 ARG A O 1
ATOM 1663 N N . ILE A 1 216 ? 12.777 51.453 37.074 1.00 12.83 216 ILE A N 1
ATOM 1664 C CA . ILE A 1 216 ? 13.524 51.922 35.922 1.00 13.09 216 ILE A CA 1
ATOM 1665 C C . ILE A 1 216 ? 13.595 53.430 35.973 1.00 13.45 216 ILE A C 1
ATOM 1666 O O . ILE A 1 216 ? 12.573 54.099 36.088 1.00 13.91 216 ILE A O 1
ATOM 1671 N N . ALA A 1 217 ? 14.812 53.969 35.918 1.00 14.17 217 ALA A N 1
ATOM 1672 C CA . ALA A 1 217 ? 14.997 55.418 35.924 1.00 15.12 217 ALA A CA 1
ATOM 1673 C C . ALA A 1 217 ? 14.742 55.905 34.491 1.00 13.99 217 ALA A C 1
ATOM 1674 O O . ALA A 1 217 ? 15.475 55.563 33.555 1.00 13.59 217 ALA A O 1
ATOM 1676 N N . LEU A 1 218 ? 13.676 56.680 34.329 1.00 14.56 218 LEU A N 1
ATOM 1677 C CA . LEU A 1 218 ? 13.321 57.231 33.035 1.00 13.14 218 LEU A CA 1
ATOM 1678 C C . LEU A 1 218 ? 14.093 58.552 32.860 1.00 18.36 218 LEU A C 1
ATOM 1679 O O . LEU A 1 218 ? 13.549 59.657 33.042 1.00 15.12 218 LEU A O 1
ATOM 1684 N N . THR A 1 219 ? 15.376 58.413 32.544 1.00 13.88 219 THR A N 1
ATOM 1685 C CA . THR A 1 219 ? 16.266 59.551 32.310 1.00 14.69 219 THR A CA 1
ATOM 1686 C C . THR A 1 219 ? 17.237 59.070 31.235 1.00 13.84 219 THR A C 1
ATOM 1687 O O . THR A 1 219 ? 17.710 57.928 31.282 1.00 14.24 219 THR A O 1
ATOM 1691 N N . PHE A 1 220 ? 17.522 59.918 30.251 1.00 13.93 220 PHE A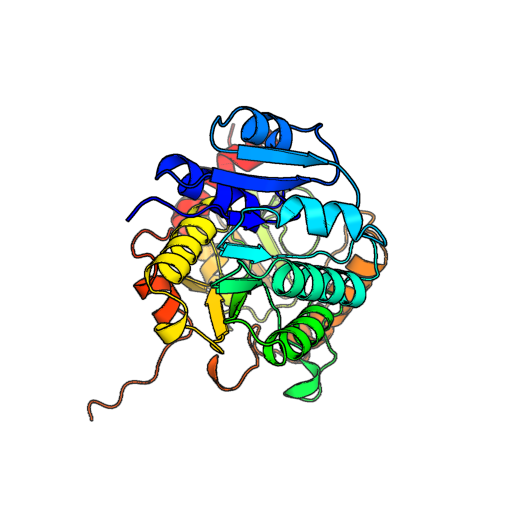 N 1
ATOM 1692 C CA . PHE A 1 220 ? 18.394 59.510 29.154 1.00 14.49 220 PHE A CA 1
ATOM 1693 C C . PHE A 1 220 ? 19.733 60.236 29.092 1.00 14.41 220 PHE A C 1
ATOM 1694 O O . PHE A 1 220 ? 20.587 59.910 28.267 1.00 20.88 220 PHE A O 1
ATOM 1702 N N . GLU A 1 221 ? 19.910 61.217 29.967 1.00 15.78 221 GLU A N 1
ATOM 1703 C CA . GLU A 1 221 ? 21.153 61.971 30.009 1.00 18.41 221 GLU A CA 1
ATOM 1704 C C . GLU A 1 221 ? 21.267 62.655 31.371 1.00 20.24 221 GLU A C 1
ATOM 1705 O O . GLU A 1 221 ? 20.256 63.037 31.979 1.00 17.06 221 GLU A O 1
ATOM 1711 N N . THR A 1 222 ? 22.491 62.748 31.887 1.00 17.75 222 THR A N 1
ATOM 1712 C CA . THR A 1 222 ? 22.708 63.427 33.166 1.00 18.33 222 THR A CA 1
ATOM 1713 C C . THR A 1 222 ? 23.557 64.654 32.847 1.00 13.79 222 THR A C 1
ATOM 1714 O O . THR A 1 222 ? 24.477 64.592 32.036 1.00 16.68 222 THR A O 1
ATOM 1718 N N . LEU A 1 223 ? 23.217 65.771 33.467 1.00 12.85 223 LEU A N 1
ATOM 1719 C CA . LEU A 1 223 ? 23.926 67.016 33.232 1.00 18.49 223 LEU A CA 1
ATOM 1720 C C . LEU A 1 223 ? 23.887 67.842 34.492 1.00 19.96 223 LEU A C 1
ATOM 1721 O O . LEU A 1 223 ? 22.839 67.907 35.157 1.00 15.41 223 LEU A O 1
ATOM 1726 N N . SER A 1 224 ? 25.014 68.476 34.826 1.00 14.31 224 SER A N 1
ATOM 1727 C CA . SER A 1 224 ? 25.037 69.372 35.971 1.00 14.32 224 SER A CA 1
ATOM 1728 C C . SER A 1 224 ? 24.353 70.687 35.516 1.00 11.71 224 SER A C 1
ATOM 1729 O O . SER A 1 224 ? 24.166 70.925 34.316 1.00 16.55 224 SER A O 1
ATOM 1732 N N . PRO A 1 225 ? 23.941 71.531 36.468 1.00 13.21 225 PRO A N 1
ATOM 1733 C CA . PRO A 1 225 ? 23.299 72.789 36.070 1.00 12.37 225 PRO A CA 1
ATOM 1734 C C . PRO A 1 225 ? 24.207 73.581 35.124 1.00 21.49 225 PRO A C 1
ATOM 1735 O O . PRO A 1 225 ? 23.750 74.191 34.161 1.00 15.58 225 PRO A O 1
ATOM 1739 N N . VAL A 1 226 ? 25.505 73.576 35.405 1.00 19.83 226 VAL A N 1
ATOM 1740 C CA . VAL A 1 226 ? 26.452 74.276 34.556 1.00 17.00 226 VAL A CA 1
ATOM 1741 C C . VAL A 1 226 ? 26.434 73.693 33.135 1.00 14.43 226 VAL A C 1
ATOM 1742 O O . VAL A 1 226 ? 26.465 74.437 32.142 1.00 21.24 226 VAL A O 1
ATOM 1746 N N . GLN A 1 227 ? 26.361 72.370 33.033 1.00 12.78 227 GLN A N 1
ATOM 1747 C CA . GLN A 1 227 ? 26.327 71.722 31.729 1.00 16.74 227 GLN A CA 1
ATOM 1748 C C . GLN A 1 227 ? 25.008 71.977 30.997 1.00 15.89 227 GLN A C 1
ATOM 1749 O O . GLN A 1 227 ? 24.983 72.016 29.765 1.00 16.80 227 GLN A O 1
ATOM 1755 N N . VAL A 1 228 ? 23.917 72.115 31.752 1.00 15.34 228 VAL A N 1
ATOM 1756 C CA . VAL A 1 228 ? 22.614 72.405 31.141 1.00 13.60 228 VAL A CA 1
ATOM 1757 C C . VAL A 1 228 ? 22.698 73.786 30.477 1.00 12.76 228 VAL A C 1
ATOM 1758 O O . VAL A 1 228 ? 22.303 73.961 29.312 1.00 15.62 228 VAL A O 1
ATOM 1762 N N . CYS A 1 229 ? 23.231 74.756 31.218 1.00 12.43 229 CYS A N 1
ATOM 1763 C CA . CYS A 1 229 ? 23.377 76.106 30.693 1.00 15.73 229 CYS A CA 1
ATOM 1764 C C . CYS A 1 229 ? 24.308 76.123 29.477 1.00 17.80 229 CYS A C 1
ATOM 1765 O O . CYS A 1 229 ? 24.055 76.832 28.515 1.00 17.87 229 CYS A O 1
ATOM 1768 N N . ALA A 1 230 ? 25.379 75.339 29.513 1.00 14.31 230 ALA A N 1
ATOM 1769 C CA . ALA A 1 230 ? 26.272 75.286 28.367 1.00 18.48 230 ALA A CA 1
ATOM 1770 C C . ALA A 1 230 ? 25.516 74.715 27.144 1.00 20.12 230 ALA A C 1
ATOM 1771 O O . ALA A 1 230 ? 25.756 75.118 26.007 1.00 20.21 230 ALA A O 1
ATOM 1773 N N . ALA A 1 231 ? 24.608 73.763 27.362 1.00 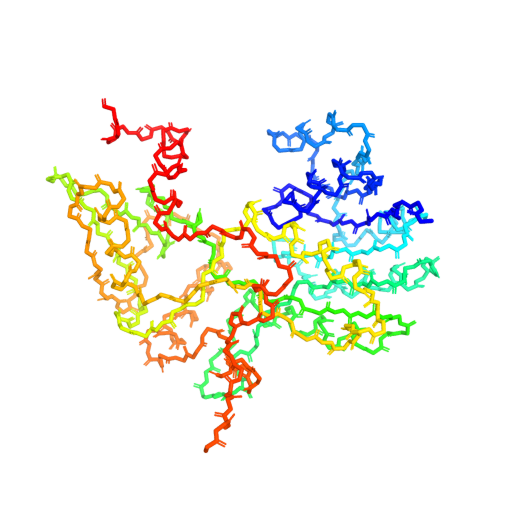20.31 231 ALA A N 1
ATOM 1774 C CA . ALA A 1 231 ? 23.865 73.198 26.236 1.00 16.17 231 ALA A CA 1
ATOM 1775 C C . ALA A 1 231 ? 22.913 74.255 25.641 1.00 16.49 231 ALA A C 1
ATOM 1776 O O . ALA A 1 231 ? 22.765 74.346 24.417 1.00 18.32 231 ALA A O 1
ATOM 1778 N N . PHE A 1 232 ? 22.265 75.035 26.511 1.00 15.27 232 PHE A N 1
ATOM 1779 C CA . PHE A 1 232 ? 21.365 76.100 26.053 1.00 14.86 232 PHE A CA 1
ATOM 1780 C C . PHE A 1 232 ? 22.198 77.159 25.315 1.00 19.28 232 PHE A C 1
ATOM 1781 O O . PHE A 1 232 ? 21.750 77.739 24.323 1.00 15.18 232 PHE A O 1
ATOM 1789 N N . SER A 1 233 ? 23.413 77.403 25.807 1.00 18.83 233 SER A N 1
ATOM 1790 C CA . SER A 1 233 ? 24.292 78.389 25.187 1.00 18.99 233 SER A CA 1
ATOM 1791 C C . SER A 1 233 ? 24.696 77.974 23.775 1.00 17.81 233 SER A C 1
ATOM 1792 O O . SER A 1 233 ? 24.679 78.798 22.855 1.00 20.29 233 SER A O 1
ATOM 1795 N N . ARG A 1 234 ? 25.059 76.704 23.597 1.00 18.24 234 ARG A N 1
ATOM 1796 C CA . ARG A 1 234 ? 25.437 76.206 22.272 1.00 21.09 234 ARG A CA 1
ATOM 1797 C C . ARG A 1 234 ? 24.236 76.204 21.344 1.00 24.97 234 ARG A C 1
ATOM 1798 O O . ARG A 1 234 ? 24.346 76.517 20.156 1.00 21.17 234 ARG A O 1
ATOM 1806 N N . ALA A 1 235 ? 23.091 75.811 21.891 1.00 18.46 235 ALA A N 1
ATOM 1807 C CA . ALA A 1 235 ? 21.870 75.729 21.111 1.00 18.55 235 ALA A CA 1
ATOM 1808 C C . ALA A 1 235 ? 21.362 77.095 20.623 1.00 18.77 235 ALA A C 1
ATOM 1809 O O . ALA A 1 235 ? 20.990 77.250 19.455 1.00 21.16 235 ALA A O 1
ATOM 1811 N N . LEU A 1 236 ? 21.369 78.080 21.515 1.00 16.30 236 LEU A N 1
ATOM 1812 C CA . LEU A 1 236 ? 20.831 79.406 21.209 1.00 17.68 236 LEU A CA 1
ATOM 1813 C C . LEU A 1 236 ? 21.824 80.485 20.786 1.00 19.95 236 LEU A C 1
ATOM 1814 O O . LEU A 1 236 ? 21.417 81.577 20.367 1.00 17.28 236 LEU A O 1
ATOM 1819 N N . ASN A 1 237 ? 23.114 80.173 20.888 1.00 25.37 237 ASN A N 1
ATOM 1820 C CA . ASN A 1 237 ? 24.169 81.122 20.544 1.00 27.77 237 ASN A CA 1
ATOM 1821 C C . ASN A 1 237 ? 23.977 82.404 21.342 1.00 24.46 237 ASN A C 1
ATOM 1822 O O . ASN A 1 237 ? 23.914 83.502 20.784 1.00 32.12 237 ASN A O 1
ATOM 1827 N N . ARG A 1 238 ? 23.864 82.231 22.658 1.00 20.78 238 ARG A N 1
ATOM 1828 C CA . ARG A 1 238 ? 23.692 83.317 23.617 1.00 19.20 238 ARG A CA 1
ATOM 1829 C C . ARG A 1 238 ? 24.427 82.916 24.874 1.00 21.72 238 ARG A C 1
ATOM 1830 O O . ARG A 1 238 ? 24.690 81.733 25.085 1.00 22.08 238 ARG A O 1
ATOM 1838 N N . ARG A 1 239 ? 24.729 83.897 25.714 1.00 20.98 239 ARG A N 1
ATOM 1839 C CA . ARG A 1 239 ? 25.388 83.624 26.979 1.00 24.82 239 ARG A CA 1
ATOM 1840 C C . ARG A 1 239 ? 24.319 83.087 27.932 1.00 24.66 239 ARG A C 1
ATOM 1841 O O . ARG A 1 239 ? 23.290 83.734 28.153 1.00 23.94 239 ARG A O 1
ATOM 1849 N N . VAL A 1 240 ? 24.550 81.898 28.478 1.00 27.56 240 VAL A N 1
ATOM 1850 C CA . VAL A 1 240 ? 23.616 81.304 29.436 1.00 18.62 240 VAL A CA 1
ATOM 1851 C C . VAL A 1 240 ? 24.468 80.842 30.608 1.00 15.39 240 VAL A C 1
ATOM 1852 O O . VAL A 1 240 ? 25.368 80.021 30.442 1.00 20.00 240 VAL A O 1
ATOM 1856 N N . THR A 1 241 ? 24.189 81.368 31.794 1.00 16.25 241 THR A N 1
ATOM 1857 C CA . THR A 1 241 ? 24.980 80.993 32.949 1.00 27.58 241 THR A CA 1
ATOM 1858 C C . THR A 1 241 ? 24.140 80.575 34.163 1.00 22.27 241 THR A C 1
ATOM 1859 O O . THR A 1 241 ? 23.026 81.057 34.376 1.00 18.27 241 THR A O 1
ATOM 1863 N N . TYR A 1 242 ? 24.689 79.657 34.947 1.00 17.84 242 TYR A N 1
ATOM 1864 C CA . TYR A 1 242 ? 24.015 79.165 36.132 1.00 17.29 242 TYR A CA 1
ATOM 1865 C C . TYR A 1 242 ? 24.406 79.915 37.406 1.00 22.22 242 TYR A C 1
ATOM 1866 O O . TYR A 1 242 ? 25.570 80.261 37.605 1.00 22.96 242 TYR A O 1
ATOM 1875 N N . VAL A 1 243 ? 23.440 80.176 38.273 1.00 12.77 243 VAL A N 1
ATOM 1876 C CA . VAL A 1 243 ? 23.746 80.837 39.530 1.00 17.29 243 VAL A CA 1
ATOM 1877 C C . VAL A 1 243 ? 23.101 80.041 40.662 1.00 21.84 243 VAL A C 1
ATOM 1878 O O . VAL A 1 243 ? 21.884 79.891 40.686 1.00 17.04 243 VAL A O 1
ATOM 1882 N N . GLN A 1 244 ? 23.908 79.528 41.593 1.00 21.38 244 GLN A N 1
ATOM 1883 C CA . GLN A 1 244 ? 23.377 78.769 42.726 1.00 17.06 244 GLN A CA 1
ATOM 1884 C C . GLN A 1 244 ? 22.843 79.741 43.781 1.00 24.79 244 GLN A C 1
ATOM 1885 O O . GLN A 1 244 ? 23.550 80.662 44.211 1.00 24.25 244 GLN A O 1
ATOM 1891 N N . VAL A 1 245 ? 21.588 79.545 44.180 1.00 19.23 245 VAL A N 1
ATOM 1892 C CA . VAL A 1 245 ? 20.949 80.378 45.196 1.00 17.80 245 VAL A CA 1
ATOM 1893 C C . VAL A 1 245 ? 20.357 79.430 46.232 1.00 23.89 245 VAL A C 1
ATOM 1894 O O . VAL A 1 245 ? 19.723 78.443 45.890 1.00 23.60 245 VAL A O 1
ATOM 1898 N N . PRO A 1 246 ? 20.567 79.721 47.518 1.00 24.44 246 PRO A N 1
ATOM 1899 C CA . PRO A 1 246 ? 20.081 78.917 48.645 1.00 31.56 246 PRO A CA 1
ATOM 1900 C C . PRO A 1 246 ? 18.556 78.768 48.694 1.00 32.64 246 PRO A C 1
ATOM 1901 O O . PRO A 1 246 ? 18.040 77.702 49.022 1.00 31.91 246 PRO A O 1
ATOM 1905 N N . LYS A 1 247 ? 17.842 79.850 48.400 1.00 23.87 247 LYS A N 1
ATOM 1906 C CA . LYS A 1 247 ? 16.389 79.816 48.398 1.00 18.37 247 LYS A CA 1
ATOM 1907 C C . LYS A 1 247 ? 15.865 79.916 46.967 1.00 20.58 247 LYS A C 1
ATOM 1908 O O . LYS A 1 247 ? 16.393 80.667 46.141 1.00 19.93 247 LYS A O 1
ATOM 1914 N N . VAL A 1 248 ? 14.833 79.144 46.662 1.00 20.15 248 VAL A N 1
ATOM 1915 C CA . VAL A 1 248 ? 14.244 79.209 45.336 1.00 21.69 248 VAL A CA 1
ATOM 1916 C C . VAL A 1 248 ? 13.602 80.604 45.185 1.00 16.47 248 VAL A C 1
ATOM 1917 O O . VAL A 1 248 ? 12.963 81.111 46.107 1.00 19.64 248 VAL A O 1
ATOM 1921 N N . GLU A 1 249 ? 13.802 81.228 44.028 1.00 17.73 249 GLU A N 1
ATOM 1922 C CA . GLU A 1 249 ? 13.229 82.543 43.761 1.00 20.23 249 GLU A CA 1
ATOM 1923 C C . GLU A 1 249 ? 11.775 82.303 43.377 1.00 20.23 249 GLU A C 1
ATOM 1924 O O . GLU A 1 249 ? 11.485 81.803 42.293 1.00 22.14 249 GLU A O 1
ATOM 1930 N N . ILE A 1 250 ? 10.866 82.621 44.285 1.00 14.22 250 ILE A N 1
ATOM 1931 C CA . ILE A 1 250 ? 9.447 82.430 44.013 1.00 18.54 250 ILE A CA 1
ATOM 1932 C C . ILE A 1 250 ? 8.890 83.790 43.629 1.00 18.09 250 ILE A C 1
ATOM 1933 O O . ILE A 1 250 ? 8.567 84.607 44.495 1.00 23.59 250 ILE A O 1
ATOM 1938 N N . LYS A 1 251 ? 8.789 84.015 42.320 1.00 19.31 251 LYS A N 1
ATOM 1939 C CA . LYS A 1 251 ? 8.334 85.289 41.748 1.00 20.54 251 LYS A CA 1
ATOM 1940 C C . LYS A 1 251 ? 6.846 85.419 41.423 1.00 28.15 251 LYS A C 1
ATOM 1941 O O . LYS A 1 251 ? 6.408 86.462 40.927 1.00 28.31 251 LYS A O 1
ATOM 1947 N N . VAL A 1 252 ? 6.081 84.359 41.657 1.00 20.11 252 VAL A N 1
ATOM 1948 C CA . VAL A 1 252 ? 4.647 84.388 41.403 1.00 15.29 252 VAL A CA 1
ATOM 1949 C C . VAL A 1 252 ? 3.954 83.659 42.554 1.00 12.45 252 VAL A C 1
ATOM 1950 O O . VAL A 1 252 ? 4.611 82.976 43.347 1.00 14.44 252 VAL A O 1
ATOM 1954 N N . ASN A 1 253 ? 2.636 83.826 42.654 1.00 13.19 253 ASN A N 1
ATOM 1955 C CA . ASN A 1 253 ? 1.865 83.142 43.678 1.00 13.51 253 ASN A CA 1
ATOM 1956 C C . ASN A 1 253 ? 1.810 81.677 43.249 1.00 17.52 253 ASN A C 1
ATOM 1957 O O . ASN A 1 253 ? 1.735 81.371 42.051 1.00 14.87 253 ASN A O 1
ATOM 1962 N N . ILE A 1 254 ? 1.868 80.786 44.231 1.00 18.08 254 ILE A N 1
ATOM 1963 C CA . ILE A 1 254 ? 1.814 79.349 43.987 1.00 14.77 254 ILE A C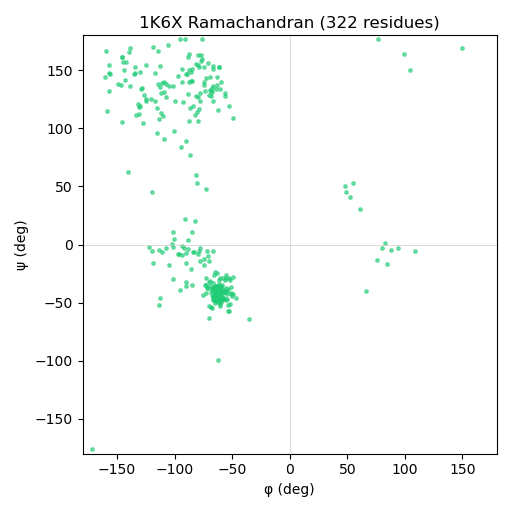A 1
ATOM 1964 C C . ILE A 1 254 ? 0.993 78.675 45.094 1.00 19.85 254 ILE A C 1
ATOM 1965 O O . ILE A 1 254 ? 0.846 79.230 46.193 1.00 16.86 254 ILE A O 1
ATOM 1970 N N . PRO A 1 255 ? 0.432 77.477 44.805 1.00 22.61 255 PRO A N 1
ATOM 1971 C CA . PRO A 1 255 ? -0.369 76.690 45.762 1.00 26.35 255 PRO A CA 1
ATOM 1972 C C . PRO A 1 255 ? 0.577 76.312 46.925 1.00 30.24 255 PRO A C 1
ATOM 1973 O O . PRO A 1 255 ? 1.767 76.047 46.698 1.00 24.03 255 PRO A O 1
ATOM 1977 N N . VAL A 1 256 ? 0.062 76.278 48.152 1.00 25.89 256 VAL A N 1
ATOM 1978 C CA . VAL A 1 256 ? 0.899 75.972 49.312 1.00 28.08 256 VAL A CA 1
ATOM 1979 C C . VAL A 1 256 ? 1.645 74.643 49.190 1.00 25.09 256 VAL A C 1
ATOM 1980 O O . VAL A 1 256 ? 2.801 74.513 49.621 1.00 20.57 256 VAL A O 1
ATOM 1984 N N . GLY A 1 257 ? 0.984 73.654 48.605 1.00 21.87 257 GLY A N 1
ATOM 1985 C CA . GLY A 1 257 ? 1.631 72.369 48.443 1.00 26.77 257 GLY A CA 1
ATOM 1986 C C . GLY A 1 257 ? 2.895 72.490 47.609 1.00 21.85 257 GLY A C 1
ATOM 1987 O O . GLY A 1 257 ? 3.883 71.809 47.879 1.00 21.32 257 GLY A O 1
ATOM 1988 N N . TYR A 1 258 ? 2.869 73.357 46.595 1.00 19.04 258 TYR A N 1
ATOM 1989 C CA . TYR A 1 258 ? 4.030 73.535 45.737 1.00 17.92 258 TYR A CA 1
ATOM 1990 C C . TYR A 1 258 ? 5.142 74.254 46.500 1.00 22.34 258 TYR A C 1
ATOM 1991 O O . TYR A 1 258 ? 6.328 73.956 46.321 1.00 23.62 258 TYR A O 1
ATOM 2000 N N . ARG A 1 259 ? 4.753 75.204 47.346 1.00 16.96 259 ARG A N 1
ATOM 2001 C CA . ARG A 1 259 ? 5.716 75.947 48.151 1.00 15.94 259 ARG A CA 1
ATOM 2002 C C . ARG A 1 259 ? 6.474 74.979 49.057 1.00 16.20 259 ARG A C 1
ATOM 2003 O O . ARG A 1 259 ? 7.695 75.072 49.202 1.00 18.85 259 ARG A O 1
ATOM 2011 N N . GLU A 1 260 ? 5.739 74.044 49.651 1.00 20.44 260 GLU A N 1
ATOM 2012 C CA . GLU A 1 260 ? 6.333 73.060 50.551 1.00 19.80 260 GLU A CA 1
ATOM 2013 C C . GLU A 1 260 ? 7.259 72.129 49.794 1.00 18.59 260 GLU A C 1
ATOM 2014 O O . GLU A 1 260 ? 8.273 71.682 50.324 1.00 17.56 260 GLU A O 1
ATOM 2020 N N . GLN A 1 261 ? 6.913 71.863 48.539 1.00 17.27 261 GLN A N 1
ATOM 2021 C CA . GLN A 1 261 ? 7.735 71.031 47.678 1.00 16.37 261 GLN A CA 1
ATOM 2022 C C . GLN A 1 261 ? 9.063 71.768 47.464 1.00 18.33 261 GLN A C 1
ATOM 2023 O O . GLN A 1 261 ? 10.144 71.181 47.572 1.00 15.80 261 GLN A O 1
ATOM 2029 N N . LEU A 1 262 ? 8.974 73.059 47.143 1.00 15.63 262 LEU A N 1
ATOM 2030 C CA . LEU A 1 262 ? 10.169 73.853 46.877 1.00 15.29 262 LEU A CA 1
ATOM 2031 C C . LEU A 1 262 ? 11.049 73.998 48.115 1.00 15.78 262 LEU A C 1
ATOM 2032 O O . LEU A 1 262 ? 12.283 73.996 48.021 1.00 17.01 262 LEU A O 1
ATOM 2037 N N . GLU A 1 263 ? 10.413 74.106 49.274 1.00 19.33 263 GLU A N 1
ATOM 2038 C CA . GLU A 1 263 ? 11.162 74.243 50.511 1.00 19.88 263 GLU A CA 1
ATOM 2039 C C . GLU A 1 263 ? 11.945 72.972 50.822 1.00 16.65 263 GLU A C 1
ATOM 2040 O O . GLU A 1 263 ? 13.085 73.045 51.272 1.00 20.06 263 GLU A O 1
ATOM 2046 N N . ALA A 1 264 ? 11.348 71.812 50.552 1.00 14.91 264 ALA A N 1
ATOM 2047 C CA . ALA A 1 264 ? 12.029 70.540 50.779 1.00 14.19 264 ALA A CA 1
ATOM 2048 C C . ALA A 1 264 ? 13.210 70.414 49.809 1.00 17.31 264 ALA A C 1
ATOM 2049 O O . ALA A 1 264 ? 14.267 69.886 50.169 1.00 16.18 264 ALA A O 1
ATOM 2051 N N . ILE A 1 265 ? 13.027 70.903 48.578 1.00 15.39 265 ILE A N 1
ATOM 2052 C CA . ILE A 1 265 ? 14.082 70.859 47.567 1.00 13.45 265 ILE A CA 1
ATOM 2053 C C . ILE A 1 265 ? 15.285 71.735 47.979 1.00 14.15 265 ILE A C 1
ATOM 2054 O O . ILE A 1 265 ? 16.439 71.359 47.747 1.00 18.17 265 ILE A O 1
ATOM 2059 N N . GLU A 1 266 ? 15.026 72.893 48.588 1.00 16.35 266 GLU A N 1
ATOM 2060 C CA . GLU A 1 266 ? 16.118 73.757 49.054 1.00 17.86 266 GLU A CA 1
ATOM 2061 C C . GLU A 1 266 ? 16.950 72.972 50.090 1.00 21.80 266 GLU A C 1
ATOM 2062 O O . GLU A 1 266 ? 18.191 72.997 50.064 1.00 21.81 266 GLU A O 1
ATOM 2068 N N . VAL A 1 267 ? 16.261 72.265 50.988 1.00 15.36 267 VAL A N 1
ATOM 2069 C CA . VAL A 1 267 ? 16.944 71.464 52.014 1.00 17.27 267 VAL A CA 1
ATOM 2070 C C . VAL A 1 267 ? 17.678 70.252 51.430 1.00 19.48 267 VAL A C 1
ATOM 2071 O O . VAL A 1 267 ? 18.876 70.072 51.662 1.00 19.64 267 VAL A O 1
ATOM 2075 N N . VAL A 1 268 ? 16.962 69.432 50.660 1.00 15.29 268 VAL A N 1
ATOM 2076 C CA . VAL A 1 268 ? 17.539 68.223 50.064 1.00 16.33 268 VAL A CA 1
ATOM 2077 C C . VAL A 1 268 ? 18.684 68.451 49.074 1.00 24.32 268 VAL A C 1
ATOM 2078 O O . VAL A 1 268 ? 19.744 67.817 49.174 1.00 17.49 268 VAL A O 1
ATOM 2082 N N . PHE A 1 269 ? 18.464 69.361 48.123 1.00 16.15 269 PHE A N 1
ATOM 2083 C CA . PHE A 1 269 ? 19.458 69.654 47.104 1.00 16.73 269 PHE A CA 1
ATOM 2084 C C . PHE A 1 269 ? 20.351 70.850 47.420 1.00 20.58 269 PHE A C 1
ATOM 2085 O O . PHE A 1 269 ? 21.558 70.818 47.147 1.00 22.54 269 PHE A O 1
ATOM 2093 N N . GLY A 1 270 ? 19.759 71.895 47.991 1.00 19.67 270 GLY A N 1
ATOM 2094 C CA . GLY A 1 270 ? 20.525 73.087 48.316 1.00 24.18 270 GLY A CA 1
ATOM 2095 C C . GLY A 1 270 ? 21.480 72.839 49.460 1.00 17.34 270 GLY A C 1
ATOM 2096 O O . GLY A 1 270 ? 22.700 72.903 49.304 1.00 25.10 270 GLY A O 1
ATOM 2097 N N . GLU A 1 271 ? 20.907 72.531 50.608 1.00 17.80 271 GLU A N 1
ATOM 2098 C CA . GLU A 1 271 ? 21.692 72.266 51.795 1.00 22.94 271 GLU A CA 1
ATOM 2099 C C . GLU A 1 271 ? 22.476 70.955 51.763 1.00 25.54 271 GLU A C 1
ATOM 2100 O O . GLU A 1 271 ? 23.689 70.956 51.965 1.00 29.25 271 GLU A O 1
ATOM 2106 N N . HIS A 1 272 ? 21.795 69.844 51.487 1.00 21.13 272 HIS A N 1
ATOM 2107 C CA . HIS A 1 272 ? 22.445 68.543 51.513 1.00 18.85 272 HIS A CA 1
ATOM 2108 C C . HIS A 1 272 ? 23.080 68.000 50.257 1.00 23.18 272 HIS A C 1
ATOM 2109 O O . HIS A 1 272 ? 23.872 67.059 50.328 1.00 21.43 272 HIS A O 1
ATOM 2116 N N . LYS A 1 273 ? 22.756 68.575 49.107 1.00 19.30 273 LYS A N 1
ATOM 2117 C CA . LYS A 1 273 ? 23.335 68.077 47.866 1.00 24.52 273 LYS A CA 1
ATOM 2118 C C . LYS A 1 273 ? 23.126 66.565 47.746 1.00 21.88 273 LYS A C 1
ATOM 2119 O O . LYS A 1 273 ? 24.023 65.836 47.327 1.00 22.74 273 LYS A O 1
ATOM 2125 N N . ALA A 1 274 ? 21.932 66.109 48.121 1.00 20.99 274 ALA A N 1
ATOM 2126 C CA . ALA A 1 274 ? 21.574 64.690 48.038 1.00 17.78 274 ALA A CA 1
ATOM 2127 C C . ALA A 1 274 ? 21.259 64.333 46.576 1.00 23.77 274 ALA A C 1
ATOM 2128 O O . ALA A 1 274 ? 20.943 65.214 45.761 1.00 20.32 274 ALA A O 1
ATOM 2130 N N . PRO A 1 275 ? 21.355 63.037 46.218 1.00 19.57 275 PRO A N 1
ATOM 2131 C CA . PRO A 1 275 ? 21.065 62.613 44.838 1.00 17.78 275 PRO A CA 1
ATOM 2132 C C . PRO A 1 275 ? 19.577 62.811 44.508 1.00 13.63 275 PRO A C 1
ATOM 2133 O O . PRO A 1 275 ? 18.722 62.766 45.393 1.00 17.98 275 PRO A O 1
ATOM 2137 N N . TYR A 1 276 ? 19.275 63.050 43.239 1.00 15.58 276 TYR A N 1
ATOM 2138 C CA . TYR A 1 276 ? 17.878 63.203 42.821 1.00 17.46 276 TYR A CA 1
ATOM 2139 C C . TYR A 1 276 ? 17.226 61.820 42.986 1.00 16.57 276 TYR A C 1
ATOM 2140 O O . TYR A 1 276 ? 16.107 61.705 43.495 1.00 17.54 276 TYR A O 1
ATOM 2149 N N . PHE A 1 277 ? 17.948 60.779 42.561 1.00 15.70 277 PHE A N 1
ATOM 2150 C CA . PHE A 1 277 ? 17.507 59.378 42.693 1.00 16.72 277 PHE A CA 1
ATOM 2151 C C . PHE A 1 277 ? 18.444 58.790 43.766 1.00 15.62 277 PHE A C 1
ATOM 2152 O O . PHE A 1 277 ? 19.517 58.282 43.444 1.00 16.84 277 PHE A O 1
ATOM 2160 N N . PRO A 1 278 ? 18.034 58.864 45.052 1.00 15.43 278 PRO A N 1
ATOM 2161 C CA . PRO A 1 278 ? 18.773 58.391 46.230 1.00 20.75 278 PRO A CA 1
ATOM 2162 C C . PRO A 1 278 ? 18.774 56.902 46.542 1.00 20.74 278 PRO A C 1
ATOM 2163 O O . PRO A 1 278 ? 19.415 56.476 47.494 1.00 16.96 278 PRO A O 1
ATOM 2167 N N . LEU A 1 279 ? 18.050 56.120 45.757 1.00 18.29 279 LEU A N 1
ATOM 2168 C CA . LEU A 1 279 ? 18.009 54.680 45.977 1.00 20.23 279 LEU A CA 1
ATOM 2169 C C . LEU A 1 279 ? 19.356 54.058 45.643 1.00 19.40 279 LEU A C 1
ATOM 2170 O O . LEU A 1 279 ? 20.042 54.483 44.709 1.00 19.85 279 LEU A O 1
ATOM 2175 N N . PRO A 1 280 ? 19.753 53.031 46.408 1.00 22.03 280 PRO A N 1
ATOM 2176 C CA . PRO A 1 280 ? 21.029 52.356 46.175 1.00 23.35 280 PRO A CA 1
ATOM 2177 C C . PRO A 1 280 ? 21.267 51.959 44.714 1.00 20.33 280 PRO A C 1
ATOM 2178 O O . PRO A 1 280 ? 22.370 52.130 44.197 1.00 29.39 280 PRO A O 1
ATOM 2182 N N . GLU A 1 281 ? 20.234 51.436 44.050 1.00 18.37 281 GLU A N 1
ATOM 2183 C CA . GLU A 1 281 ? 20.355 50.991 42.653 1.00 19.08 281 GLU A CA 1
ATOM 2184 C C . GLU A 1 281 ? 20.513 52.099 41.612 1.00 19.60 281 GLU A C 1
ATOM 2185 O O . GLU A 1 281 ? 20.859 51.831 40.458 1.00 22.63 281 GLU A O 1
ATOM 2191 N N . PHE A 1 282 ? 20.241 53.339 42.008 1.00 20.99 282 PHE A N 1
ATOM 2192 C CA . PHE A 1 282 ? 20.367 54.463 41.083 1.00 25.24 282 PHE A CA 1
ATOM 2193 C C . PHE A 1 282 ? 21.669 55.250 41.341 1.00 29.06 282 PHE A C 1
ATOM 2194 O O . PHE A 1 282 ? 21.963 56.239 40.666 1.00 29.39 282 PHE A O 1
ATOM 2202 N N . SER A 1 283 ? 22.454 54.800 42.314 1.00 29.87 283 SER A N 1
ATOM 2203 C CA . SER A 1 283 ? 23.721 55.466 42.630 1.00 52.21 283 SER A CA 1
ATOM 2204 C C . SER A 1 283 ? 24.667 55.398 41.423 1.00 54.19 283 SER A C 1
ATOM 2205 O O . SER A 1 283 ? 25.216 56.415 40.985 1.00 59.75 283 SER A O 1
ATOM 2208 N N . GLY A 1 310 ? 39.181 44.978 36.084 1.00 38.10 310 GLY A N 1
ATOM 2209 C CA . GLY A 1 310 ? 39.408 44.573 34.705 1.00 35.45 310 GLY A CA 1
ATOM 2210 C C . GLY A 1 310 ? 38.137 43.978 34.130 1.00 30.64 310 GLY A C 1
ATOM 2211 O O . GLY A 1 310 ? 37.742 42.876 34.510 1.00 24.80 310 GLY A O 1
ATOM 2212 N N . GLY A 1 311 ? 37.499 44.711 33.220 1.00 22.03 311 GLY A N 1
ATOM 2213 C CA . GLY A 1 311 ? 36.257 44.258 32.618 1.00 23.71 311 GLY A CA 1
ATOM 2214 C C . GLY A 1 311 ? 35.055 44.608 33.491 1.00 19.25 311 GLY A C 1
ATOM 2215 O O . GLY A 1 311 ? 33.910 44.593 33.037 1.00 19.46 311 GLY A O 1
ATOM 2216 N N . VAL A 1 312 ? 35.302 44.920 34.757 1.00 16.05 312 VAL A N 1
ATOM 2217 C CA . VAL A 1 312 ? 34.206 45.275 35.649 1.00 19.03 312 VAL A CA 1
ATOM 2218 C C . VAL A 1 312 ? 33.565 46.596 35.212 1.00 27.85 312 VAL A C 1
ATOM 2219 O O . VAL A 1 312 ? 34.231 47.628 35.089 1.00 28.47 312 VAL A O 1
ATOM 2223 N N . ILE A 1 313 ? 32.263 46.554 34.970 1.00 19.98 313 ILE A N 1
ATOM 2224 C CA . ILE A 1 313 ? 31.539 47.726 34.515 1.00 18.41 313 ILE A CA 1
ATOM 2225 C C . ILE A 1 313 ? 30.281 47.938 35.334 1.00 27.14 313 ILE A C 1
ATOM 2226 O O . ILE A 1 313 ? 29.396 47.071 35.343 1.00 29.82 313 ILE A O 1
ATOM 2231 N N . SER A 1 314 ? 30.203 49.081 36.019 1.00 20.26 314 SER A N 1
ATOM 2232 C CA . SER A 1 314 ? 29.024 49.409 36.819 1.00 28.51 314 SER A CA 1
ATOM 2233 C C . SER A 1 314 ? 27.927 50.081 35.971 1.00 32.70 314 SER A C 1
ATOM 2234 O O . SER A 1 314 ? 28.204 50.904 35.090 1.00 23.69 314 SER A O 1
ATOM 2237 N N . GLN A 1 315 ? 26.679 49.720 36.250 1.00 32.60 315 GLN A N 1
ATOM 2238 C CA . GLN A 1 315 ? 25.530 50.246 35.521 1.00 33.11 315 GLN A CA 1
ATOM 2239 C C . GLN A 1 315 ? 25.322 51.737 35.798 1.00 32.11 315 GLN A C 1
ATOM 2240 O O . GLN A 1 315 ? 25.347 52.157 36.952 1.00 29.71 315 GLN A O 1
ATOM 2246 N N . ARG A 1 316 ? 25.143 52.536 34.742 1.00 28.00 316 ARG A N 1
ATOM 2247 C CA . ARG A 1 316 ? 24.894 53.973 34.904 1.00 23.81 316 ARG A CA 1
ATOM 2248 C C . ARG A 1 316 ? 23.377 54.173 34.917 1.00 18.81 316 ARG A C 1
ATOM 2249 O O . ARG A 1 316 ? 22.637 53.396 34.302 1.00 22.46 316 ARG A O 1
ATOM 2257 N N . VAL A 1 317 ? 22.927 55.215 35.609 1.00 15.87 317 VAL A N 1
ATOM 2258 C CA . VAL A 1 317 ? 21.506 55.497 35.760 1.00 14.74 317 VAL A CA 1
ATOM 2259 C C . VAL A 1 317 ? 20.705 55.565 34.454 1.00 20.47 317 VAL A C 1
ATOM 2260 O O . VAL A 1 317 ? 19.511 55.246 34.436 1.00 18.97 317 VAL A O 1
ATOM 2264 N N . THR A 1 318 ? 21.370 55.947 33.364 1.00 16.83 318 THR A N 1
ATOM 2265 C CA . THR A 1 318 ? 20.738 56.077 32.042 1.00 13.65 318 THR A CA 1
ATOM 2266 C C . THR A 1 318 ? 20.770 54.806 31.176 1.00 18.28 318 THR A C 1
ATOM 2267 O O . THR A 1 318 ? 20.157 54.775 30.105 1.00 17.83 318 THR A O 1
ATOM 2271 N N . ASP A 1 319 ? 21.484 53.769 31.627 1.00 15.16 319 ASP A N 1
ATOM 2272 C CA . ASP A 1 319 ? 21.614 52.519 30.869 1.00 17.17 319 ASP A CA 1
ATOM 2273 C C . ASP A 1 319 ? 20.304 51.858 30.420 1.00 14.65 319 ASP A C 1
ATOM 2274 O O . ASP A 1 319 ? 20.090 51.605 29.223 1.00 14.68 319 ASP A O 1
ATOM 2279 N N . GLU A 1 320 ? 19.431 51.563 31.375 1.00 14.06 320 GLU A N 1
ATOM 2280 C CA . GLU A 1 320 ? 18.189 50.895 31.024 1.00 16.35 320 GLU A CA 1
ATOM 2281 C C . GLU A 1 320 ? 17.299 51.688 30.083 1.00 14.31 320 GLU A C 1
ATOM 2282 O O . GLU A 1 320 ? 16.788 51.130 29.110 1.00 15.96 320 GLU A O 1
ATOM 2288 N N . ALA A 1 321 ? 17.136 52.980 30.356 1.00 12.50 321 ALA A N 1
ATOM 2289 C CA . ALA A 1 321 ? 16.297 53.835 29.512 1.00 11.19 321 ALA A CA 1
ATOM 2290 C C . ALA A 1 321 ? 16.835 53.857 28.084 1.00 14.43 321 ALA A C 1
ATOM 2291 O O . ALA A 1 321 ? 16.090 53.648 27.130 1.00 12.79 321 ALA A O 1
ATOM 2293 N N . ARG A 1 322 ? 18.134 54.094 27.926 1.00 17.02 322 ARG A N 1
ATOM 2294 C CA . ARG A 1 322 ? 18.705 54.123 26.583 1.00 18.19 322 ARG A CA 1
ATOM 2295 C C . ARG A 1 322 ? 18.558 52.794 25.847 1.00 16.84 322 ARG A C 1
ATOM 2296 O O . ARG A 1 322 ? 18.447 52.774 24.615 1.00 15.31 322 ARG A O 1
ATOM 2304 N N . LYS A 1 323 ? 18.556 51.683 26.585 1.00 14.63 323 LYS A N 1
ATOM 2305 C CA . LYS A 1 323 ? 18.385 50.382 25.949 1.00 13.68 323 LYS A CA 1
ATOM 2306 C C . LYS A 1 323 ? 16.912 50.227 25.514 1.00 16.40 323 LYS A C 1
ATOM 2307 O O . LYS A 1 323 ? 16.617 49.611 24.478 1.00 15.22 323 LYS A O 1
ATOM 2313 N N . LEU A 1 324 ? 16.000 50.790 26.306 1.00 11.82 324 LEU A N 1
ATOM 2314 C CA . LEU A 1 324 ? 14.566 50.758 25.986 1.00 13.15 324 LEU A CA 1
ATOM 2315 C C . LEU A 1 324 ? 14.203 51.598 24.748 1.00 19.97 324 LEU A C 1
ATOM 2316 O O . LEU A 1 324 ? 13.362 51.206 23.938 1.00 19.87 324 LEU A O 1
ATOM 2321 N N . TRP A 1 325 ? 14.848 52.753 24.611 1.00 16.47 325 TRP A N 1
ATOM 2322 C CA . TRP A 1 325 ? 14.556 53.672 23.513 1.00 13.95 325 TRP A CA 1
ATOM 2323 C C . TRP A 1 325 ? 15.837 54.397 23.075 1.00 10.76 325 TRP A C 1
ATOM 2324 O O . TRP A 1 325 ? 16.322 55.304 23.751 1.00 15.75 325 TRP A O 1
ATOM 2335 N N . SER A 1 326 ? 16.360 53.976 21.934 1.00 13.36 326 SER A N 1
ATOM 2336 C CA . SER A 1 326 ? 17.591 54.524 21.365 1.00 14.20 326 SER A CA 1
ATOM 2337 C C . SER A 1 326 ? 17.447 55.902 20.732 1.00 17.57 326 SER A C 1
ATOM 2338 O O . SER A 1 326 ? 18.442 56.597 20.519 1.00 18.83 326 SER A O 1
ATOM 2341 N N . GLY A 1 327 ? 16.212 56.290 20.434 1.00 14.91 327 GLY A N 1
ATOM 2342 C CA . GLY A 1 327 ? 15.972 57.564 19.775 1.00 15.90 327 GLY A CA 1
ATOM 2343 C C . GLY A 1 327 ? 15.729 58.767 20.655 1.00 15.34 327 GLY A C 1
ATOM 2344 O O . GLY A 1 327 ? 15.144 59.761 20.208 1.00 14.45 327 GLY A O 1
ATOM 2345 N N . TRP A 1 328 ? 16.190 58.693 21.899 1.00 14.38 328 TRP A N 1
ATOM 2346 C CA . TRP A 1 328 ? 16.024 59.782 22.847 1.00 10.53 328 TRP A CA 1
ATOM 2347 C C . TRP A 1 328 ? 16.709 61.092 22.403 1.00 12.16 328 TRP A C 1
ATOM 2348 O O . TRP A 1 328 ? 17.705 61.076 21.659 1.00 14.82 328 TRP A O 1
ATOM 2359 N N . ARG A 1 329 ? 16.162 62.213 22.872 1.00 14.21 329 ARG A N 1
ATOM 2360 C CA . ARG A 1 329 ? 16.670 63.553 22.545 1.00 17.58 329 ARG A CA 1
ATOM 2361 C C . ARG A 1 329 ? 17.313 64.239 23.732 1.00 18.01 329 ARG A C 1
ATOM 2362 O O . ARG A 1 329 ? 16.783 64.167 24.850 1.00 23.29 329 ARG A O 1
ATOM 2370 N N . ASP A 1 330 ? 18.440 64.921 23.492 1.00 15.71 330 ASP A N 1
ATOM 2371 C CA . ASP A 1 330 ? 19.142 65.595 24.577 1.00 16.07 330 ASP A CA 1
ATOM 2372 C C . ASP A 1 330 ? 18.729 67.047 24.827 1.00 15.41 330 ASP A C 1
ATOM 2373 O O . ASP A 1 330 ? 17.869 67.603 24.130 1.00 16.60 330 ASP A O 1
ATOM 2378 N N . MET A 1 331 ? 19.328 67.641 25.854 1.00 14.70 331 MET A N 1
ATOM 2379 C CA . MET A 1 331 ? 19.013 69.010 26.257 1.00 12.33 331 MET A CA 1
ATOM 2380 C C . MET A 1 331 ? 19.309 70.035 25.172 1.00 14.04 331 MET A C 1
ATOM 2381 O O . MET A 1 331 ? 18.544 70.972 24.983 1.00 12.35 331 MET A O 1
ATOM 2386 N N . GLU A 1 332 ? 20.430 69.851 24.479 1.00 14.81 332 GLU A N 1
ATOM 2387 C CA . GLU A 1 332 ? 20.835 70.767 23.424 1.00 18.53 332 GLU A CA 1
ATOM 2388 C C . GLU A 1 332 ? 19.784 70.799 22.308 1.00 16.96 332 GLU A C 1
ATOM 2389 O O . GLU A 1 332 ? 19.444 71.873 21.820 1.00 15.29 332 GLU A O 1
ATOM 2395 N N . GLU A 1 333 ? 19.258 69.635 21.920 1.00 12.93 333 GLU A N 1
ATOM 239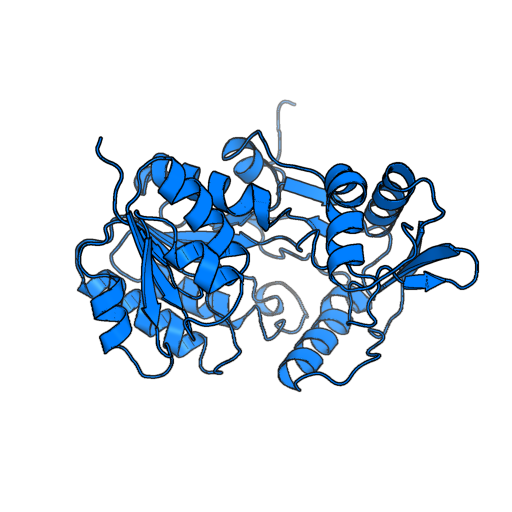6 C CA . GLU A 1 333 ? 18.235 69.578 20.879 1.00 14.74 333 GLU A CA 1
ATOM 2397 C C . GLU A 1 333 ? 16.973 70.292 21.374 1.00 19.19 333 GLU A C 1
ATOM 2398 O O . GLU A 1 333 ? 16.328 71.032 20.621 1.00 13.79 333 GLU A O 1
ATOM 2404 N N . TYR A 1 334 ? 16.620 70.067 22.642 1.00 12.08 334 TYR A N 1
ATOM 2405 C CA . TYR A 1 334 ? 15.443 70.725 23.190 1.00 12.91 334 TYR A CA 1
ATOM 2406 C C . TYR A 1 334 ? 15.617 72.246 23.134 1.00 12.36 334 TYR A C 1
ATOM 2407 O O . TYR A 1 334 ? 14.773 72.954 22.598 1.00 13.34 334 TYR A O 1
ATOM 2416 N N . ALA A 1 335 ? 16.726 72.741 23.669 1.00 12.81 335 ALA A N 1
ATOM 2417 C CA . ALA A 1 335 ? 16.983 74.175 23.699 1.00 12.21 335 ALA A CA 1
ATOM 2418 C C . ALA A 1 335 ? 16.940 74.835 22.311 1.00 12.54 335 ALA A C 1
ATOM 2419 O O . ALA A 1 335 ? 16.407 75.921 22.149 1.00 12.85 335 ALA A O 1
ATOM 2421 N N . ARG A 1 336 ? 17.502 74.167 21.315 1.00 16.07 336 ARG A N 1
ATOM 2422 C CA . ARG A 1 336 ? 17.577 74.727 19.968 1.00 14.22 336 ARG A CA 1
ATOM 2423 C C . ARG A 1 336 ? 16.341 74.521 19.086 1.00 17.23 336 ARG A C 1
ATOM 2424 O O . ARG A 1 336 ? 15.980 75.395 18.282 1.00 13.36 336 ARG A O 1
ATOM 2432 N N . GLU A 1 337 ? 15.681 73.377 19.246 1.00 14.54 337 GLU A N 1
ATOM 2433 C CA . GLU A 1 337 ? 14.548 73.051 18.396 1.00 11.29 337 GLU A CA 1
ATOM 2434 C C . GLU A 1 337 ? 13.153 73.236 18.954 1.00 16.71 337 GLU A C 1
ATOM 2435 O O . GLU A 1 337 ? 12.230 73.525 18.210 1.00 14.72 337 GLU A O 1
ATOM 2441 N N . VAL A 1 338 ? 13.004 73.088 20.261 1.00 17.24 338 VAL A N 1
ATOM 2442 C CA . VAL A 1 338 ? 11.682 73.163 20.865 1.00 12.76 338 VAL A CA 1
ATOM 2443 C C . VAL A 1 338 ? 11.464 74.366 21.769 1.00 12.10 338 VAL A C 1
ATOM 2444 O O . VAL A 1 338 ? 10.436 75.037 21.666 1.00 14.00 338 VAL A O 1
ATOM 2448 N N . PHE A 1 339 ? 12.424 74.644 22.645 1.00 11.49 339 PHE A N 1
ATOM 2449 C CA . PHE A 1 339 ? 12.329 75.783 23.552 1.00 15.46 339 PHE A CA 1
ATOM 2450 C C . PHE A 1 339 ? 11.894 77.105 22.870 1.00 14.27 339 PHE A C 1
ATOM 2451 O O . PHE A 1 339 ? 11.023 77.804 23.379 1.00 12.16 339 PHE A O 1
ATOM 2459 N N . PRO A 1 340 ? 12.485 77.456 21.707 1.00 14.13 340 PRO A N 1
ATOM 2460 C CA . PRO A 1 340 ? 12.080 78.718 21.059 1.00 11.85 340 PRO A CA 1
ATOM 2461 C C . PRO A 1 340 ? 10.600 78.727 20.668 1.00 12.04 340 PRO A C 1
ATOM 2462 O O . PRO A 1 340 ? 9.942 79.771 20.700 1.00 12.25 340 PRO A O 1
ATOM 2466 N N . ILE A 1 341 ? 10.085 77.560 20.284 1.00 12.08 341 ILE A N 1
ATOM 2467 C CA . ILE A 1 341 ? 8.687 77.444 19.887 1.00 12.14 341 ILE A CA 1
ATOM 2468 C C . ILE A 1 341 ? 7.757 77.480 21.109 1.00 13.62 341 ILE A C 1
ATOM 2469 O O . ILE A 1 341 ? 6.735 78.175 21.083 1.00 14.02 341 ILE A O 1
ATOM 2474 N N . GLU A 1 342 ? 8.113 76.760 22.177 1.00 11.62 342 GLU A N 1
ATOM 2475 C CA . GLU A 1 342 ? 7.302 76.784 23.397 1.00 10.59 342 GLU A CA 1
ATOM 2476 C C . GLU A 1 342 ? 7.253 78.202 23.948 1.00 11.90 342 GLU A C 1
ATOM 2477 O O . GLU A 1 342 ? 6.209 78.688 24.397 1.00 12.67 342 GLU A O 1
ATOM 2483 N N . GLU A 1 343 ? 8.405 78.861 23.913 1.00 10.03 343 GLU A N 1
ATOM 2484 C CA . GLU A 1 343 ? 8.533 80.234 24.372 1.00 12.12 343 GLU A CA 1
ATOM 2485 C C . GLU A 1 343 ? 7.663 81.162 23.515 1.00 12.33 343 GLU A C 1
ATOM 2486 O O . GLU A 1 343 ? 6.919 81.981 24.057 1.00 10.84 343 GLU A O 1
ATOM 2492 N N . GLU A 1 344 ? 7.737 81.035 22.187 1.00 11.55 344 GLU A N 1
ATOM 2493 C CA . GLU A 1 344 ? 6.896 81.883 21.347 1.00 10.05 344 GLU A CA 1
ATOM 2494 C C . GLU A 1 344 ? 5.397 81.622 21.596 1.00 10.22 344 GLU A C 1
ATOM 2495 O O . GLU A 1 344 ? 4.587 82.560 21.633 1.00 13.96 344 GLU A O 1
ATOM 2501 N N . ALA A 1 345 ? 5.035 80.352 21.757 1.00 12.48 345 ALA A N 1
ATOM 2502 C CA . ALA A 1 345 ? 3.646 79.978 22.027 1.00 12.44 345 ALA A CA 1
ATOM 2503 C C . ALA A 1 345 ? 3.184 80.569 23.375 1.00 15.91 345 ALA A C 1
ATOM 2504 O O . ALA A 1 345 ? 1.993 80.784 23.584 1.00 14.44 345 ALA A O 1
ATOM 2506 N N . ASN A 1 346 ? 4.127 80.837 24.280 1.00 13.78 346 ASN A N 1
ATOM 2507 C CA . ASN A 1 346 ? 3.791 81.437 25.577 1.00 15.00 346 ASN A CA 1
ATOM 2508 C C . ASN A 1 346 ? 3.795 82.968 25.523 1.00 14.22 346 ASN A C 1
ATOM 2509 O O . ASN A 1 346 ? 3.608 83.633 26.545 1.00 14.19 346 ASN A O 1
ATOM 2514 N N . GLY A 1 347 ? 4.018 83.513 24.327 1.00 13.40 347 GLY A N 1
ATOM 2515 C CA . GLY A 1 347 ? 4.008 84.959 24.155 1.00 11.87 347 GLY A CA 1
ATOM 2516 C C . GLY A 1 347 ? 5.350 85.666 24.243 1.00 16.90 347 GLY A C 1
ATOM 2517 O O . GLY A 1 347 ? 5.407 86.887 24.060 1.00 13.28 347 GLY A O 1
ATOM 2518 N N . LEU A 1 348 ? 6.428 84.933 24.522 1.00 14.31 348 LEU A N 1
ATOM 2519 C CA . LEU A 1 348 ? 7.739 85.575 24.634 1.00 15.57 348 LEU A CA 1
ATOM 2520 C C . LEU A 1 348 ? 8.246 86.032 23.252 1.00 16.56 348 LEU A C 1
ATOM 2521 O O . LEU A 1 348 ? 7.839 85.486 22.215 1.00 13.94 348 LEU A O 1
ATOM 2526 N N . ASP A 1 349 ? 9.136 87.029 23.250 1.00 17.57 349 ASP A N 1
ATOM 2527 C CA . ASP A 1 349 ? 9.625 87.626 22.003 1.00 15.86 349 ASP A CA 1
ATOM 2528 C C . ASP A 1 349 ? 11.121 87.621 21.728 1.00 18.93 349 ASP A C 1
ATOM 2529 O O . ASP A 1 349 ? 11.549 88.087 20.668 1.00 17.89 349 ASP A O 1
ATOM 2534 N N . TRP A 1 350 ? 11.920 87.111 22.662 1.00 21.06 350 TRP A N 1
ATOM 2535 C CA . TRP A 1 350 ? 13.366 87.111 22.478 1.00 18.85 350 TRP A CA 1
ATOM 2536 C C . TRP A 1 350 ? 13.846 86.432 21.196 1.00 15.09 350 TRP A C 1
ATOM 2537 O O . TRP A 1 350 ? 14.898 86.786 20.667 1.00 18.83 350 TRP A O 1
ATOM 2548 N N . MET A 1 351 ? 13.073 85.485 20.676 1.00 15.27 351 MET A N 1
ATOM 2549 C CA . MET A 1 351 ? 13.465 84.752 19.471 1.00 14.98 351 MET A CA 1
ATOM 2550 C C . MET A 1 351 ? 13.021 85.434 18.168 1.00 17.90 351 MET A C 1
ATOM 2551 O O . MET A 1 351 ? 13.358 84.986 17.061 1.00 20.98 351 MET A O 1
ATOM 2556 N N . LEU A 1 352 ? 12.285 86.531 18.315 1.00 20.89 352 LEU A N 1
ATOM 2557 C CA . LEU A 1 352 ? 11.758 87.287 17.185 1.00 21.94 352 LEU A CA 1
ATOM 2558 C C . LEU A 1 352 ? 12.817 88.111 16.467 1.00 35.59 352 LEU A C 1
ATOM 2559 O O . LEU A 1 352 ? 12.705 88.245 15.233 1.00 36.04 352 LEU A O 1
#

InterPro domains:
  IPR008030 NmrA-like domain [PF05368] (4-335)
  IPR036291 NAD(P)-binding domain superfamily [SSF51735] (3-352)
  IPR051164 NmrA-like oxidoreductase [PTHR42748] (4-251)

Radius of gyration: 19.72 Å; Cα contacts (8 Å, |Δi|>4): 657; chains: 1; bounding box: 56×55×41 Å

Nearest PDB structures (foldseek):
  1k6x-assembly1_A  TM=1.003E+00  e=2.062E-72  Aspergillus nidulans
  1xgk-assembly1_A  TM=1.002E+00  e=2.259E-69  Aspergillus nidulans
  1ti7-assembly1_A  TM=9.989E-01  e=2.882E-69  Aspergillus nidulans
  1k6j-assembly1_A  TM=9.872E-01  e=5.862E-65  Aspergillus nidulans
  2vut-assembly15_G  TM=9.965E-01  e=2.712E-63  Aspergillus nidulans FGSC A4

Organism: Emericella nidulans (strain FGSC A4 / ATCC 38163 / CBS 112.46 / NRRL 194 / M139) (NCBI:txid227321)

Sequence (324 aa):
QQKKTIAVVNATGRQAASLIRVAAAVGHHVRAQVHSLKGLIAEELQAIPNVTLFQGPLLNNVPLMDTLFEGAHLAFINTTSQAGDEIAIGKDLADAAKRAGTIQHYIYSSMPDHSLYGPWPAVPMWAPKFTVENYVRQLGLPSTFVYAGIYNNNFTSLPYPLFQMELMPDGTFEWHAPFDPDIPLPWLDAEHDVGPALLQIFKDGPQKWNGHRIALTFETLSPVQVCAAFSRALNRRVTYVQVPKVEIKVNIPVGYREQLEAIEVVFGEHKAPYFPLPEFSGGVISQRVTDEARKLWSGWRDMEEYAREVFPIEEEANGLDWML

CATH classification: 3.40.50.720 (+1 more: 3.90.25.10)

Secondary structure (DSSP, 8-state):
-PPPPEEESSTTSHHHHHHHHHHHHTT--EEEEES-S-SHHHHHHHTSTTEEEEES--TT-HHHHHHHHTT-SEEEE---STTS-HHHHHHHHHHHHHHHS--SEEEEEE---GGGTSS-PPPTTTHHHHHHHHHHHTSSS-EEEEEE-EEGGG-BSSS-SS-BEEEPTTS-EEEEESS-TTS-EEEE-IIIIIHHHHHHHHHH-HHHHTT-EEEE-SEEE-HHHHHHHHHHHHTS-EEEEE-SS----S---HHHHHHHHHHIIIIIIS---SS-SGGG-----PPPTTHHHHHH-TT---HHHIIIIIHHHHHHHTT--TT-

B-factor: mean 22.3, std 12.58, range [7.4, 101.77]

GO terms:
  GO:0005634 nucleus (C, IDA)
  GO:0090295 nitrogen catabolite repression of transcription (P, IGI)
  GO:0001081 nitrogen catabolite repression of transcription from RNA polymerase II promoter (P, IMP)
  GO:0090295 nitrogen catabolite repression of transcription (P, IMP)
  GO:0051287 NAD binding (F, IDA)
  GO:0070401 NADP+ binding (F, IDA)
  GO:0070403 NAD+ binding (F, IDA)
  GO:0006808 regulation of nitrogen utilization (P, IMP)
  GO:0005515 protein binding (F, IPI)
  GO:0045892 negative regulation of DNA-templated transcription (P, IMP)

Solvent-accessible surface area: 14346 Å² total; per-residue (Å²): 226,158,72,88,24,0,0,0,1,15,0,61,29,104,13,0,3,5,0,0,74,42,0,10,89,64,33,9,88,2,51,0,0,1,93,47,82,162,36,155,59,0,100,74,0,58,80,39,130,40,11,69,22,36,96,12,76,5,63,129,32,50,94,22,0,62,52,1,0,117,47,0,60,11,0,0,0,18,4,42,35,142,50,33,76,10,65,41,8,0,70,42,0,1,45,1,1,97,134,40,67,52,11,68,0,0,0,0,3,0,13,0,24,0,54,103,65,27,114,46,51,37,0,52,51,27,12,32,21,19,57,0,0,58,59,0,84,139,36,57,19,38,3,0,0,0,0,7,2,8,34,2,35,43,4,14,14,37,55,116,12,10,22,19,0,48,75,22,149,109,26,22,0,48,0,36,0,1,7,32,38,102,64,80,7,9,2,3,12,2,80,51,1,0,0,26,0,0,7,55,0,17,115,51,10,39,183,103,16,80,34,79,53,0,2,0,0,4,25,52,24,4,0,68,86,0,3,44,3,0,34,149,7,25,133,70,157,11,57,28,57,67,25,99,128,11,61,53,90,48,152,29,100,109,26,62,89,89,10,0,80,11,8,10,44,0,6,8,123,74,100,5,68,19,9,14,2,106,95,17,134,118,73,133,155,95,127,146,36,4,56,44,0,77,170,12,82,98,35,63,95,45,0,31,53,8,0,108,74,34,0,23,117,46,3,95,91,82,52,39,93,34,50,157

Foldseek 3Di:
DQAFEEFEEQCLDLLNVLQLVVSLVVHYQYEYEHQDCDDDSSVVSCPRVSYDYDHHDLVVCLVSLLVRLARGAEYEYEDWCVVPCRLVSLLSNLVSNVVNVRHQEYEYEAADQCVVQDVAHGLLGHHSRVSSVVNSLPGDHFYAYEYEFAELVVEACPQAKQRHQHQDPVRATEHEELADQFDWGFYANSNPQSNLLVVLVVVVGRVVGGPYYAYQGADIAGNQRLQVLLCVQVVHHYGYDHDLAMDHPDDDDVSVVSSRVSCSVQRNVPVAGSHSDPLQPVVDDRDHNNVSSCVSPVPGDDSSCCSNPPRVVVRVVVVDDSVD